Protein AF-A0A196SJZ1-F1 (afdb_monomer)

Mean predicted aligned error: 16.37 Å

Solvent-accessible surface area (backbone atoms only — not comparable to full-atom values): 14037 Å² total; per-residue (Å²): 128,75,70,64,60,56,54,51,55,52,53,53,54,57,52,51,56,54,60,64,58,64,65,70,77,59,80,84,75,86,87,84,80,94,74,60,63,65,28,9,28,27,38,32,71,72,41,63,55,96,68,19,13,35,36,44,34,38,37,22,45,38,38,51,56,44,76,90,47,32,37,35,44,33,44,38,35,19,65,37,51,77,56,46,77,94,36,47,36,40,32,43,34,40,33,33,36,52,77,46,76,42,78,94,71,41,38,31,38,27,28,28,74,43,42,30,39,29,35,24,58,86,52,50,73,62,44,54,50,84,60,90,77,60,57,76,43,78,42,50,50,88,78,58,59,42,23,37,94,85,71,43,54,87,54,53,66,57,58,65,47,43,72,39,77,45,65,38,37,55,49,78,56,101,57,35,36,40,44,34,46,94,92,46,74,45,68,19,41,55,78,48,59,58,47,44,41,80,57,79,77,77,73,80,74,76,70,80,80,73,59,64,68,61,55,54,55,52,52,54,54,52,51,52,52,51,51,52,50,50,56,60,60,64,66,74,75,78,82,83,90,80,84,89,81,134

Sequence (246 aa):
MKAFVTLCFILVLALSRNVYSFNAIADGFSAVEEDMNICGTYKASCTAVHGRSNTHSVEIIGEKKADLAMFILKDSYYQKQDCKEEDFTLAISHSYEAANSNAEGKKYEMIIKDVSVMCSEAFLSRFNCSEPVKPMVEYSVKNLNCTDSKGRNPFEHYIKDIGSATNVTAAFTASNMTLTTMKVSSVLDRISEEGCASAPTPSPTKAPHSMIPLWIVTGLAAAAAIVSFIVCCCRKGKQPETETLV

Structure (mmCIF, N/CA/C/O backbone):
data_AF-A0A196SJZ1-F1
#
_entry.id   AF-A0A196SJZ1-F1
#
loop_
_atom_site.group_PDB
_atom_site.id
_atom_site.type_symbol
_atom_site.label_atom_id
_atom_site.label_alt_id
_atom_site.label_comp_id
_atom_site.label_asym_id
_atom_site.label_entity_id
_atom_site.label_seq_id
_atom_site.pdbx_PDB_ins_code
_atom_site.Cartn_x
_atom_site.Cartn_y
_atom_site.Cartn_z
_atom_site.occupancy
_atom_site.B_iso_or_equiv
_atom_site.auth_seq_id
_atom_site.auth_comp_id
_atom_site.auth_asym_id
_atom_site.auth_atom_id
_atom_site.pdbx_PDB_model_num
ATOM 1 N N . MET A 1 1 ? 38.390 10.504 -69.014 1.00 49.09 1 MET A N 1
ATOM 2 C CA . MET A 1 1 ? 38.301 9.469 -67.954 1.00 49.09 1 MET A CA 1
ATOM 3 C C . MET A 1 1 ? 38.830 9.885 -66.574 1.00 49.09 1 MET A C 1
ATOM 5 O O . MET A 1 1 ? 38.516 9.195 -65.621 1.00 49.09 1 MET A O 1
ATOM 9 N N . LYS A 1 2 ? 39.573 10.997 -66.415 1.00 40.38 2 LYS A N 1
ATOM 10 C CA . LYS A 1 2 ? 40.032 11.478 -65.090 1.00 40.38 2 LYS A CA 1
ATOM 11 C C . LYS A 1 2 ? 39.109 12.506 -64.408 1.00 40.38 2 LYS A C 1
ATOM 13 O O . LYS A 1 2 ? 39.213 12.682 -63.208 1.00 40.38 2 LYS A O 1
ATOM 18 N N . ALA A 1 3 ? 38.181 13.137 -65.135 1.00 41.75 3 ALA A N 1
ATOM 19 C CA . ALA A 1 3 ? 37.269 14.150 -64.578 1.00 41.75 3 ALA A CA 1
ATOM 20 C C . ALA A 1 3 ? 35.987 13.569 -63.937 1.00 41.75 3 ALA A C 1
ATOM 22 O O . ALA A 1 3 ? 35.368 14.213 -63.099 1.00 41.75 3 ALA A O 1
ATOM 23 N N . PHE A 1 4 ? 35.604 12.339 -64.297 1.00 37.97 4 PHE A N 1
ATOM 24 C CA . PHE A 1 4 ? 34.384 11.686 -63.794 1.00 37.97 4 PHE A CA 1
ATOM 25 C C . PHE A 1 4 ? 34.579 11.064 -62.399 1.00 37.97 4 PHE A C 1
ATOM 27 O O . PHE A 1 4 ? 33.657 11.021 -61.593 1.00 37.97 4 PHE A O 1
ATOM 34 N N . VAL A 1 5 ? 35.809 10.638 -62.086 1.00 46.00 5 VAL A N 1
ATOM 35 C CA . VAL A 1 5 ? 36.171 10.033 -60.792 1.00 46.00 5 VAL A CA 1
ATOM 36 C C . VAL A 1 5 ? 36.200 11.087 -59.678 1.00 46.00 5 VAL A C 1
ATOM 38 O O . VAL A 1 5 ? 35.776 10.818 -58.556 1.00 46.00 5 VAL A O 1
ATOM 41 N N . THR A 1 6 ? 36.618 12.314 -59.999 1.00 45.66 6 THR A N 1
ATOM 42 C CA . THR A 1 6 ? 36.675 13.429 -59.043 1.00 45.66 6 THR A CA 1
ATOM 43 C C . THR A 1 6 ? 35.282 13.950 -58.680 1.00 45.66 6 THR A C 1
ATOM 45 O O . THR A 1 6 ? 35.046 14.298 -57.527 1.00 45.66 6 THR A O 1
ATOM 48 N N . LEU A 1 7 ? 34.334 13.944 -59.627 1.00 42.59 7 LEU A N 1
ATOM 49 C CA . LEU A 1 7 ? 32.954 14.373 -59.374 1.00 42.59 7 LEU A CA 1
ATOM 50 C C . LEU A 1 7 ? 32.197 13.376 -58.472 1.00 42.59 7 LEU A C 1
ATOM 52 O O . LEU A 1 7 ? 31.447 13.798 -57.595 1.00 42.59 7 LEU A O 1
ATOM 56 N N . CYS A 1 8 ? 32.456 12.068 -58.613 1.00 41.91 8 CYS A N 1
ATOM 57 C CA . CYS A 1 8 ? 31.899 11.040 -57.724 1.00 41.91 8 CYS A CA 1
ATOM 58 C C . CYS A 1 8 ? 32.445 11.132 -56.290 1.00 41.91 8 CYS A C 1
ATOM 60 O O . CYS A 1 8 ? 31.680 10.972 -55.343 1.00 41.91 8 CYS A O 1
ATOM 62 N N . PHE A 1 9 ? 33.733 11.440 -56.101 1.00 45.38 9 PHE A N 1
ATOM 63 C CA . PHE A 1 9 ? 34.308 11.592 -54.755 1.00 45.38 9 PHE A CA 1
ATOM 64 C C . PHE A 1 9 ? 33.745 12.808 -54.003 1.00 45.38 9 PHE A C 1
ATOM 66 O O . PHE A 1 9 ? 33.524 12.738 -52.795 1.00 45.38 9 PHE A O 1
ATOM 73 N N . ILE A 1 10 ? 33.452 13.902 -54.713 1.00 49.44 10 ILE A N 1
ATOM 74 C CA . ILE A 1 10 ? 32.850 15.106 -54.120 1.00 49.44 10 ILE A CA 1
ATOM 75 C C . ILE A 1 10 ? 31.369 14.867 -53.773 1.00 49.44 10 ILE A C 1
ATOM 77 O O . ILE A 1 10 ? 30.919 15.314 -52.720 1.00 49.44 10 ILE A O 1
ATOM 81 N N . LEU A 1 11 ? 30.629 14.095 -54.584 1.00 41.56 11 LEU A N 1
ATOM 82 C CA . LEU A 1 11 ? 29.238 13.728 -54.279 1.00 41.56 11 LEU A CA 1
ATOM 83 C C . LEU A 1 11 ? 29.132 12.792 -53.058 1.00 41.56 11 LEU A C 1
ATOM 85 O O . LEU A 1 11 ? 28.245 12.964 -52.226 1.00 41.56 11 LEU A O 1
ATOM 89 N N . VAL A 1 12 ? 30.065 11.843 -52.908 1.00 49.88 12 VAL A N 1
ATOM 90 C CA . VAL A 1 12 ? 30.112 10.924 -51.754 1.00 49.88 12 VAL A CA 1
ATOM 91 C C . VAL A 1 12 ? 30.504 11.656 -50.460 1.00 49.88 12 VAL A C 1
ATOM 93 O O . VAL A 1 12 ? 29.948 11.369 -49.402 1.00 49.88 12 VAL A O 1
ATOM 96 N N . LEU A 1 13 ? 31.388 12.659 -50.531 1.00 44.06 13 LEU A N 1
ATOM 97 C CA . LEU A 1 13 ? 31.756 13.494 -49.376 1.00 44.06 13 LEU A CA 1
ATOM 98 C C . LEU A 1 13 ? 30.672 14.521 -48.988 1.00 44.06 13 LEU A C 1
ATOM 100 O O . LEU A 1 13 ? 30.574 14.901 -47.820 1.00 44.06 13 LEU A O 1
ATOM 104 N N . ALA A 1 14 ? 29.836 14.958 -49.935 1.00 43.59 14 ALA A N 1
ATOM 105 C CA . ALA A 1 14 ? 28.689 15.823 -49.651 1.00 43.59 14 ALA A CA 1
ATOM 106 C C . ALA A 1 14 ? 27.512 15.052 -49.021 1.00 43.59 14 ALA A C 1
ATOM 108 O O . ALA A 1 14 ? 26.797 15.600 -48.182 1.00 43.59 14 ALA A O 1
ATOM 109 N N . LEU A 1 15 ? 27.341 13.770 -49.367 1.00 42.75 15 LEU A N 1
ATOM 110 C CA . LEU A 1 15 ? 26.326 12.901 -48.764 1.00 42.75 15 LEU A CA 1
ATOM 111 C C . LEU A 1 15 ? 26.737 12.373 -47.382 1.00 42.75 15 LEU A C 1
ATOM 113 O O . LEU A 1 15 ? 25.871 12.217 -46.527 1.00 42.75 15 LEU A O 1
ATOM 117 N N . SER A 1 16 ? 28.032 12.184 -47.099 1.00 41.78 16 SER A N 1
ATOM 118 C CA . SER A 1 16 ? 28.470 11.806 -45.746 1.00 41.78 16 SER A CA 1
ATOM 119 C C . SER A 1 16 ? 28.286 12.944 -44.737 1.00 41.78 16 SER A C 1
ATOM 121 O O . SER A 1 16 ? 27.820 12.703 -43.628 1.00 41.78 16 SER A O 1
ATOM 123 N N . ARG A 1 17 ? 28.532 14.206 -45.120 1.00 40.31 17 ARG A N 1
ATOM 124 C CA . ARG A 1 17 ? 28.308 15.368 -44.236 1.00 40.31 17 ARG A CA 1
ATOM 125 C C . ARG A 1 17 ? 26.839 15.600 -43.863 1.00 40.31 17 ARG A C 1
ATOM 127 O O . ARG A 1 17 ? 26.580 16.110 -42.778 1.00 40.31 17 ARG A O 1
ATOM 134 N N . ASN A 1 18 ? 25.891 15.196 -44.709 1.00 39.41 18 ASN A N 1
ATOM 135 C CA . ASN A 1 18 ? 24.459 15.314 -44.406 1.00 39.41 18 ASN A CA 1
ATOM 136 C C . ASN A 1 18 ? 23.944 14.193 -43.486 1.00 39.41 18 ASN A C 1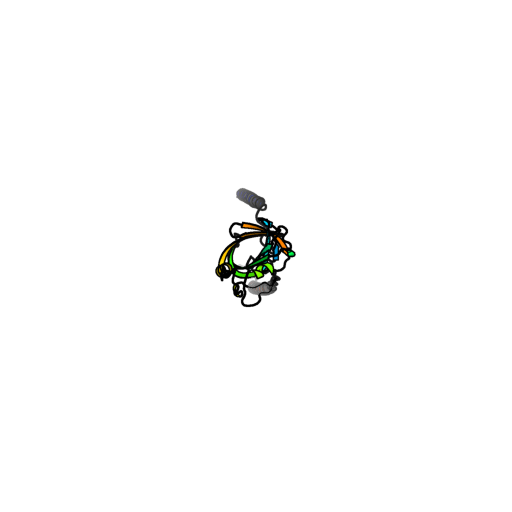
ATOM 138 O O . ASN A 1 18 ? 23.045 14.431 -42.685 1.00 39.41 18 ASN A O 1
ATOM 142 N N . VAL A 1 19 ? 24.557 13.003 -43.520 1.00 40.88 19 VAL A N 1
ATOM 143 C CA . VAL A 1 19 ? 24.241 11.915 -42.573 1.00 40.88 19 VAL A CA 1
ATOM 144 C C . VAL A 1 19 ? 24.781 12.222 -41.167 1.00 40.88 19 VAL A C 1
ATOM 146 O O . VAL A 1 19 ? 24.137 11.885 -40.178 1.00 40.88 19 VAL A O 1
ATOM 149 N N . TYR A 1 20 ? 25.900 12.948 -41.049 1.00 38.19 20 TYR A N 1
ATOM 150 C CA . TYR A 1 20 ? 26.434 13.362 -39.741 1.00 38.19 20 TYR A CA 1
ATOM 151 C C . TYR A 1 20 ? 25.724 14.570 -39.108 1.00 38.19 20 TYR A C 1
ATOM 153 O O . TYR A 1 20 ? 25.880 14.781 -37.909 1.00 38.19 20 TYR A O 1
ATOM 161 N N . SER A 1 21 ? 24.930 15.344 -39.858 1.00 34.44 21 SER A N 1
ATOM 162 C CA . SER A 1 21 ? 24.192 16.490 -39.296 1.00 34.44 21 SER A CA 1
ATOM 163 C C . SER A 1 21 ? 22.732 16.185 -38.943 1.00 34.44 21 SER A C 1
ATOM 165 O O . SER A 1 21 ? 22.140 16.949 -38.184 1.00 34.44 21 SER A O 1
ATOM 167 N N . PHE A 1 22 ? 22.153 15.085 -39.438 1.00 35.88 22 PHE A N 1
ATOM 168 C CA . PHE A 1 22 ? 20.802 14.655 -39.045 1.00 35.88 22 PHE A CA 1
ATOM 169 C C . PHE A 1 22 ? 20.767 13.837 -37.745 1.00 35.88 22 PHE A C 1
ATOM 171 O O . PHE A 1 22 ? 19.728 13.784 -37.097 1.00 35.88 22 PHE A O 1
ATOM 178 N N . ASN A 1 23 ? 21.905 13.290 -37.305 1.00 39.19 23 ASN A N 1
ATOM 179 C CA . ASN A 1 23 ? 22.008 12.585 -36.021 1.00 39.19 23 ASN A CA 1
ATOM 180 C C . ASN A 1 23 ? 22.365 13.498 -34.833 1.00 39.19 23 ASN A C 1
ATOM 182 O O . ASN A 1 23 ? 22.447 13.014 -33.716 1.00 39.19 23 ASN A O 1
ATOM 186 N N . ALA A 1 24 ? 22.549 14.809 -35.036 1.00 40.59 24 ALA A N 1
ATOM 187 C CA . ALA A 1 24 ? 22.916 15.748 -33.965 1.00 40.59 24 ALA A CA 1
ATOM 188 C C . ALA A 1 24 ? 21.749 16.629 -33.464 1.00 40.59 24 ALA A C 1
ATOM 190 O O . ALA A 1 24 ? 21.958 17.503 -32.628 1.00 40.59 24 ALA A O 1
ATOM 191 N N . ILE A 1 25 ? 20.522 16.422 -33.963 1.00 42.41 25 ILE A N 1
ATOM 192 C CA . ILE A 1 25 ? 19.308 17.145 -33.512 1.00 42.41 25 ILE A CA 1
ATOM 193 C C . ILE A 1 25 ? 18.195 16.162 -33.080 1.00 42.41 25 ILE A C 1
ATOM 195 O O . ILE A 1 25 ? 17.073 16.560 -32.790 1.00 42.41 25 ILE A O 1
ATOM 199 N N . ALA A 1 26 ? 18.517 14.869 -32.969 1.00 38.34 26 ALA A N 1
ATOM 200 C CA . ALA A 1 26 ? 17.667 13.858 -32.331 1.00 38.34 26 ALA A CA 1
ATOM 201 C C . ALA A 1 26 ? 18.190 13.411 -30.947 1.00 38.34 26 ALA A C 1
ATOM 203 O O . ALA A 1 26 ? 17.546 12.603 -30.292 1.00 38.34 26 ALA A O 1
ATOM 204 N N . ASP A 1 27 ? 19.291 13.995 -30.459 1.00 39.03 27 ASP A N 1
ATOM 205 C CA . ASP A 1 27 ? 19.869 13.733 -29.125 1.00 39.03 27 ASP A CA 1
ATOM 206 C C . ASP A 1 27 ? 19.373 14.720 -28.044 1.00 39.03 27 ASP A C 1
ATOM 208 O O . ASP A 1 27 ? 20.037 14.979 -27.042 1.00 39.03 27 ASP A O 1
ATOM 212 N N . GLY A 1 28 ? 18.185 15.300 -28.240 1.00 42.00 28 GLY A N 1
ATOM 213 C CA . GLY A 1 28 ? 17.527 16.163 -27.250 1.00 42.00 28 GLY A CA 1
ATOM 214 C C . GLY A 1 28 ? 16.386 15.500 -26.477 1.00 42.00 28 GLY A C 1
ATOM 215 O O . GLY A 1 28 ? 15.906 16.078 -25.505 1.00 42.00 28 GLY A O 1
ATOM 216 N N . PHE A 1 29 ? 15.922 14.319 -26.899 1.00 45.34 29 PHE A N 1
ATOM 217 C CA . PHE A 1 29 ? 14.825 13.608 -26.239 1.00 45.34 29 PHE A CA 1
ATOM 218 C C . PHE A 1 29 ? 14.760 12.150 -26.718 1.00 45.34 29 PHE A C 1
ATOM 220 O O . PHE A 1 29 ? 14.118 11.886 -27.728 1.00 45.34 29 PHE A O 1
ATOM 227 N N . SER A 1 30 ? 15.458 11.237 -26.028 1.00 41.28 30 SER A N 1
ATOM 228 C CA . SER A 1 30 ? 15.243 9.767 -26.005 1.00 41.28 30 SER A CA 1
ATOM 229 C C . SER A 1 30 ? 16.561 9.014 -25.749 1.00 41.28 30 SER A C 1
ATOM 231 O O . SER A 1 30 ? 17.042 8.281 -26.608 1.00 41.28 30 SER A O 1
ATOM 233 N N . ALA A 1 31 ? 17.160 9.181 -24.567 1.00 38.72 31 ALA A N 1
ATOM 234 C CA . ALA A 1 31 ? 18.184 8.254 -24.064 1.00 38.72 31 ALA A CA 1
ATOM 235 C C . ALA A 1 31 ? 18.372 8.378 -22.541 1.00 38.72 31 ALA A C 1
ATOM 237 O O . ALA A 1 31 ? 19.494 8.452 -22.054 1.00 38.72 31 ALA A O 1
ATOM 238 N N . VAL A 1 32 ? 17.287 8.442 -21.766 1.00 43.34 32 VAL A N 1
ATOM 239 C CA . VAL A 1 32 ? 17.356 8.222 -20.312 1.00 43.34 32 VAL A CA 1
ATOM 240 C C . VAL A 1 32 ? 16.078 7.508 -19.889 1.00 43.34 32 VAL A C 1
ATOM 242 O O . VAL A 1 32 ? 15.103 8.189 -19.612 1.00 43.34 32 VAL A O 1
ATOM 245 N N . GLU A 1 33 ? 16.063 6.166 -19.888 1.00 50.69 33 GLU A N 1
ATOM 246 C CA . GLU A 1 33 ? 15.325 5.379 -18.871 1.00 50.69 33 GLU A CA 1
ATOM 247 C C . GLU A 1 33 ? 15.534 3.844 -18.892 1.00 50.69 33 GLU A C 1
ATOM 249 O O . GLU A 1 33 ? 14.709 3.111 -18.359 1.00 50.69 33 GLU A O 1
ATOM 254 N N . GLU A 1 34 ? 16.638 3.303 -19.421 1.00 51.72 34 GLU A N 1
ATOM 255 C CA . GLU A 1 34 ? 16.853 1.835 -19.417 1.00 51.72 34 GLU A CA 1
ATOM 256 C C . GLU A 1 34 ? 17.621 1.266 -18.207 1.00 51.72 34 GLU A C 1
ATOM 258 O O . GLU A 1 34 ? 18.029 0.114 -18.236 1.00 51.72 34 GLU A O 1
ATOM 263 N N . ASP A 1 35 ? 17.806 2.007 -17.107 1.00 56.72 35 ASP A N 1
ATOM 264 C CA . ASP A 1 35 ? 18.700 1.529 -16.031 1.00 56.72 35 ASP A CA 1
ATOM 265 C C . ASP A 1 35 ? 18.333 1.978 -14.602 1.00 56.72 35 ASP A C 1
ATOM 267 O O . ASP A 1 35 ? 19.182 2.030 -13.707 1.00 56.72 35 ASP A O 1
ATOM 271 N N . MET A 1 36 ? 17.068 2.325 -14.354 1.00 72.44 36 MET A N 1
ATOM 272 C CA . MET A 1 36 ? 16.639 2.820 -13.043 1.00 72.44 36 MET A CA 1
ATOM 273 C C . MET A 1 36 ? 16.208 1.683 -12.105 1.00 72.44 36 MET A C 1
ATOM 275 O O . MET A 1 36 ? 15.359 0.864 -12.444 1.00 72.44 36 MET A O 1
ATOM 279 N N . ASN A 1 37 ? 16.763 1.647 -10.889 1.00 83.25 37 ASN A N 1
ATOM 280 C CA . ASN A 1 37 ? 16.325 0.718 -9.843 1.00 83.25 37 ASN A CA 1
ATOM 281 C C . ASN A 1 37 ? 14.960 1.149 -9.293 1.00 83.25 37 ASN A C 1
ATOM 283 O O . ASN A 1 37 ? 14.915 2.059 -8.459 1.00 83.25 37 ASN A O 1
ATOM 287 N N . ILE A 1 38 ? 13.889 0.487 -9.735 1.00 88.06 38 ILE A N 1
ATOM 288 C CA . ILE A 1 38 ? 12.508 0.774 -9.310 1.00 88.06 38 ILE A CA 1
ATOM 289 C C . ILE A 1 38 ? 12.054 -0.022 -8.080 1.00 88.06 38 ILE A C 1
ATOM 291 O O . ILE A 1 38 ? 11.056 0.329 -7.464 1.00 88.06 38 ILE A O 1
ATOM 295 N N . CYS A 1 39 ? 12.761 -1.094 -7.714 1.00 90.25 39 CYS A N 1
ATOM 296 C CA . CYS A 1 39 ? 12.530 -1.768 -6.438 1.00 90.25 39 CYS A CA 1
ATOM 297 C C . CYS A 1 39 ? 12.815 -0.796 -5.281 1.00 90.25 39 CYS A C 1
ATOM 299 O O . CYS A 1 39 ? 13.668 0.094 -5.395 1.00 90.25 39 CYS A O 1
ATOM 301 N N . GLY A 1 40 ? 12.112 -0.947 -4.165 1.00 92.38 40 GLY A N 1
ATOM 302 C CA . GLY A 1 40 ? 12.212 -0.008 -3.052 1.00 92.38 40 GLY A CA 1
ATOM 303 C C . GLY A 1 40 ? 10.862 0.327 -2.438 1.00 92.38 40 GLY A C 1
ATOM 304 O O . GLY A 1 40 ? 9.808 -0.066 -2.946 1.00 92.38 40 GLY A O 1
ATOM 305 N N . THR A 1 41 ? 10.904 1.124 -1.372 1.00 94.50 41 THR A N 1
ATOM 306 C CA . THR A 1 41 ? 9.698 1.656 -0.735 1.00 94.50 41 THR A CA 1
ATOM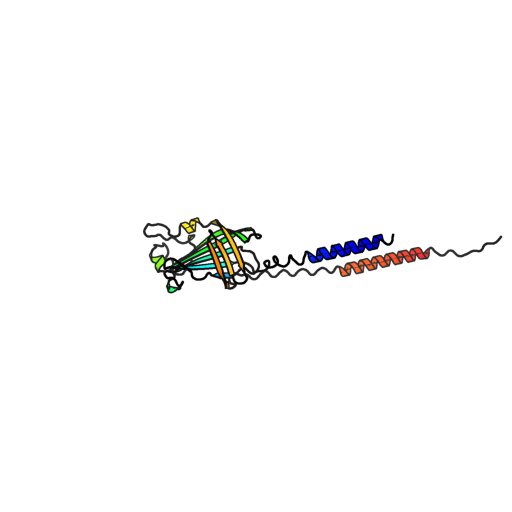 307 C C . THR A 1 41 ? 9.493 3.119 -1.105 1.00 94.50 41 THR A C 1
ATOM 309 O O . THR A 1 41 ? 10.406 3.947 -1.024 1.00 94.50 41 THR A O 1
ATOM 312 N N . TYR A 1 42 ? 8.259 3.437 -1.475 1.00 95.00 42 TYR A N 1
ATOM 313 C CA . TYR A 1 42 ? 7.787 4.760 -1.846 1.00 95.00 42 TYR A CA 1
ATOM 314 C C . TYR A 1 42 ? 6.636 5.164 -0.930 1.00 95.00 42 TYR A C 1
ATOM 316 O O . TYR A 1 42 ? 5.804 4.331 -0.567 1.00 95.00 42 TYR A O 1
ATOM 324 N N . LYS A 1 43 ? 6.551 6.439 -0.556 1.00 95.25 43 LYS A N 1
ATOM 325 C CA . LYS A 1 43 ? 5.517 6.938 0.353 1.00 95.25 43 LYS A CA 1
ATOM 326 C C . LYS A 1 43 ? 4.976 8.288 -0.096 1.00 95.25 43 LYS A C 1
ATOM 328 O O . LYS A 1 43 ? 5.727 9.197 -0.430 1.00 95.25 43 LYS A O 1
ATOM 333 N N . ALA A 1 44 ? 3.657 8.417 -0.086 1.00 93.38 44 ALA A N 1
ATOM 334 C CA . ALA A 1 44 ? 2.971 9.677 -0.306 1.00 93.38 44 ALA A CA 1
ATOM 335 C C . ALA A 1 44 ? 2.971 10.528 0.969 1.00 93.38 44 ALA A C 1
ATOM 337 O O . ALA A 1 44 ? 2.909 10.021 2.095 1.00 93.38 44 ALA A O 1
ATOM 338 N N . SER A 1 45 ? 2.940 11.843 0.781 1.00 92.62 45 SER A N 1
ATOM 339 C CA . SER A 1 45 ? 2.693 12.782 1.873 1.00 92.62 45 SER A CA 1
ATOM 340 C C . SER A 1 45 ? 1.331 12.538 2.538 1.00 92.62 45 SER A C 1
ATOM 342 O O . SER A 1 45 ? 0.399 12.001 1.931 1.00 92.62 45 SER A O 1
ATOM 344 N N . CYS A 1 46 ? 1.212 12.938 3.806 1.00 94.06 46 CYS A N 1
ATOM 345 C CA . CYS A 1 46 ? -0.062 12.882 4.517 1.00 94.06 46 CYS A CA 1
ATOM 346 C C . CYS A 1 46 ? -1.104 13.754 3.810 1.00 94.06 46 CYS A C 1
ATOM 348 O O . CYS A 1 46 ? -0.843 14.921 3.520 1.00 94.06 46 CYS A O 1
ATOM 350 N N . THR A 1 47 ? -2.284 13.195 3.551 1.00 92.69 47 THR A N 1
ATOM 351 C CA . THR A 1 47 ? -3.385 13.909 2.903 1.00 92.69 47 THR A CA 1
ATOM 352 C C . THR A 1 47 ? -4.569 13.990 3.852 1.00 92.69 47 THR A C 1
ATOM 354 O O . THR A 1 47 ? -5.070 12.964 4.307 1.00 92.69 47 THR A O 1
ATOM 357 N N . ALA A 1 48 ? -5.026 15.205 4.154 1.00 93.00 48 ALA A N 1
ATOM 358 C CA . ALA A 1 48 ? -6.201 15.436 4.985 1.00 93.00 48 ALA A CA 1
ATOM 359 C C . ALA A 1 48 ? -7.474 15.494 4.127 1.00 93.00 48 ALA A C 1
ATOM 361 O O . ALA A 1 48 ? -7.561 16.261 3.169 1.00 93.00 48 ALA A O 1
ATOM 362 N N . VAL A 1 49 ? -8.485 14.709 4.497 1.00 88.31 49 VAL A N 1
ATOM 363 C CA . VAL A 1 49 ? -9.775 14.619 3.806 1.00 88.31 49 VAL A CA 1
ATOM 364 C C . VAL A 1 49 ? -10.896 14.573 4.843 1.00 88.31 49 VAL A C 1
ATOM 366 O O . VAL A 1 49 ? -10.953 13.678 5.684 1.00 88.31 49 VAL A O 1
ATOM 369 N N . HIS A 1 50 ? -11.813 15.544 4.789 1.00 89.06 50 HIS A N 1
ATOM 370 C CA . HIS A 1 50 ? -13.019 15.598 5.633 1.00 89.06 50 HIS A CA 1
ATOM 371 C C . HIS 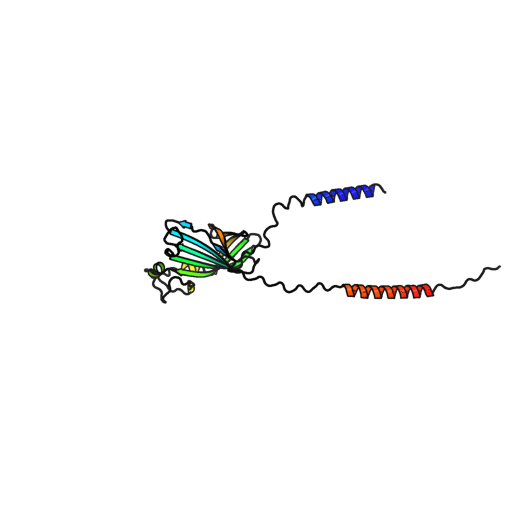A 1 50 ? -12.772 15.382 7.143 1.00 89.06 50 HIS A C 1
ATOM 373 O O . HIS A 1 50 ? -13.504 14.643 7.800 1.00 89.06 50 HIS A O 1
ATOM 379 N N . GLY A 1 51 ? -11.740 16.012 7.714 1.00 89.81 51 GLY A N 1
ATOM 380 C CA . GLY A 1 51 ? -11.438 15.889 9.150 1.00 89.81 51 GLY A CA 1
ATOM 381 C C . GLY A 1 51 ? -10.566 14.691 9.531 1.00 89.81 51 GLY A C 1
ATOM 382 O O . GLY A 1 51 ? -10.068 14.652 10.650 1.00 89.81 51 GLY A O 1
ATOM 383 N N . ARG A 1 52 ? -10.341 13.763 8.602 1.00 93.75 52 ARG A N 1
ATOM 384 C CA . ARG A 1 52 ? -9.451 12.607 8.740 1.00 93.75 52 ARG A CA 1
ATOM 385 C C . ARG A 1 52 ? -8.227 12.786 7.858 1.00 93.75 52 ARG A C 1
ATOM 387 O O . ARG A 1 52 ? -8.154 13.746 7.090 1.00 93.75 52 ARG A O 1
ATOM 394 N N . SER A 1 53 ? -7.296 11.849 7.924 1.00 95.38 53 SER A N 1
ATOM 395 C CA . SER A 1 53 ? -6.211 11.783 6.959 1.00 95.38 53 SER A CA 1
ATOM 396 C C . SER A 1 53 ? -5.875 10.364 6.556 1.00 95.38 53 SER A C 1
ATOM 398 O O . SER A 1 53 ? -6.270 9.385 7.199 1.00 95.38 53 SER A O 1
ATOM 400 N N . ASN A 1 54 ? -5.135 10.269 5.462 1.00 93.88 54 ASN A N 1
ATOM 401 C CA . ASN A 1 54 ? -4.571 9.031 4.983 1.00 93.88 54 ASN A CA 1
ATOM 402 C C . ASN A 1 54 ? -3.177 9.251 4.388 1.00 93.88 54 ASN A C 1
ATOM 404 O O . ASN A 1 54 ? -2.806 10.354 3.983 1.00 93.88 54 ASN A O 1
ATOM 408 N N . THR A 1 55 ? -2.403 8.174 4.339 1.00 93.94 55 THR A N 1
ATOM 409 C CA . THR A 1 55 ? -1.147 8.088 3.587 1.00 93.94 55 THR A CA 1
ATOM 410 C C . THR A 1 55 ? -1.148 6.791 2.791 1.00 93.94 55 THR A C 1
ATOM 412 O O . THR A 1 55 ? -1.821 5.826 3.162 1.00 93.94 55 THR A O 1
ATOM 415 N N . HIS A 1 56 ? -0.395 6.795 1.701 1.00 92.00 56 HIS A N 1
ATOM 416 C CA . HIS A 1 56 ? -0.218 5.657 0.816 1.00 92.00 56 HIS A CA 1
ATOM 417 C C . HIS A 1 56 ? 1.265 5.310 0.785 1.00 92.00 56 HIS A C 1
ATOM 419 O O . HIS A 1 56 ? 2.102 6.211 0.685 1.00 92.00 56 HIS A O 1
ATOM 425 N N . SER A 1 57 ? 1.601 4.031 0.826 1.00 94.31 57 SER A N 1
ATOM 426 C CA . SER A 1 57 ? 2.952 3.565 0.531 1.00 94.31 57 SER A CA 1
ATOM 427 C C . SER A 1 57 ? 2.919 2.413 -0.453 1.00 94.31 57 SER A C 1
ATOM 429 O O . SER A 1 57 ? 1.997 1.602 -0.432 1.00 94.31 57 SER A O 1
ATOM 431 N N . VAL A 1 58 ? 3.936 2.343 -1.298 1.00 94.69 58 VAL A N 1
ATOM 432 C CA . VAL A 1 58 ? 4.135 1.264 -2.258 1.00 94.69 58 VAL A CA 1
ATOM 433 C C . VAL A 1 58 ? 5.485 0.633 -1.972 1.00 94.69 58 VAL A C 1
ATOM 435 O O . VAL A 1 58 ? 6.495 1.329 -1.965 1.00 94.69 58 VAL A O 1
ATOM 438 N N . GLU A 1 59 ? 5.502 -0.672 -1.755 1.00 94.69 59 GLU A N 1
ATOM 439 C CA . GLU A 1 59 ? 6.729 -1.463 -1.702 1.00 94.69 59 GLU A CA 1
ATOM 440 C C . GLU A 1 59 ? 6.836 -2.278 -2.988 1.00 94.69 59 GLU A C 1
ATOM 442 O O . GLU A 1 59 ? 5.966 -3.102 -3.266 1.00 94.69 59 GLU A O 1
ATOM 447 N N . ILE A 1 60 ? 7.875 -2.033 -3.786 1.00 93.06 60 ILE A N 1
ATOM 448 C CA . ILE A 1 60 ? 8.164 -2.793 -5.005 1.00 93.06 60 ILE A CA 1
ATOM 449 C C . ILE A 1 60 ? 9.212 -3.846 -4.672 1.00 93.06 60 ILE A C 1
ATOM 451 O O . ILE A 1 60 ? 10.352 -3.516 -4.328 1.00 93.06 60 ILE A O 1
ATOM 455 N N . ILE A 1 61 ? 8.819 -5.110 -4.821 1.00 90.06 61 ILE A N 1
ATOM 456 C CA . ILE A 1 61 ? 9.645 -6.272 -4.500 1.00 90.06 61 ILE A CA 1
ATOM 457 C C . ILE A 1 61 ? 10.212 -6.830 -5.801 1.00 90.06 61 ILE A C 1
ATOM 459 O O . ILE A 1 61 ? 9.462 -7.217 -6.700 1.00 90.06 61 ILE A O 1
ATOM 463 N N . GLY A 1 62 ? 11.536 -6.891 -5.911 1.00 87.62 62 GLY A N 1
ATOM 464 C CA . GLY A 1 62 ? 12.176 -7.425 -7.108 1.00 87.62 62 GLY A CA 1
ATOM 465 C C . GLY A 1 62 ? 13.672 -7.173 -7.176 1.00 87.62 62 GLY A C 1
ATOM 466 O O . GLY A 1 62 ? 14.275 -6.585 -6.280 1.00 87.62 62 GLY A O 1
ATOM 467 N N . GLU A 1 63 ? 14.284 -7.635 -8.260 1.00 85.94 63 GLU A N 1
ATOM 468 C CA . GLU A 1 63 ? 15.697 -7.390 -8.526 1.00 85.94 63 GLU A CA 1
ATOM 469 C C . GLU A 1 63 ? 15.937 -5.938 -8.951 1.00 85.94 63 GLU A C 1
ATOM 471 O O . GLU A 1 63 ? 15.108 -5.290 -9.597 1.00 85.94 63 GLU A O 1
ATOM 476 N N . LYS A 1 64 ? 17.120 -5.422 -8.616 1.00 83.88 64 LYS A N 1
ATOM 477 C CA . LYS A 1 64 ? 17.593 -4.140 -9.147 1.00 83.88 64 LYS A CA 1
ATOM 478 C C . LYS A 1 64 ? 17.553 -4.159 -10.680 1.00 83.88 64 LYS A C 1
ATOM 480 O O . LYS A 1 64 ? 17.987 -5.129 -11.295 1.00 83.88 64 LYS A O 1
ATOM 485 N N . LYS A 1 65 ? 17.058 -3.068 -11.276 1.00 80.81 65 LYS A N 1
ATOM 486 C CA . LYS A 1 65 ? 16.846 -2.881 -12.725 1.00 80.81 65 LYS A CA 1
ATOM 487 C C . LYS A 1 65 ? 15.806 -3.805 -13.381 1.00 80.81 65 LYS A C 1
ATOM 489 O O . LYS A 1 65 ? 15.657 -3.758 -14.599 1.00 80.81 65 LYS A O 1
ATOM 494 N N . ALA A 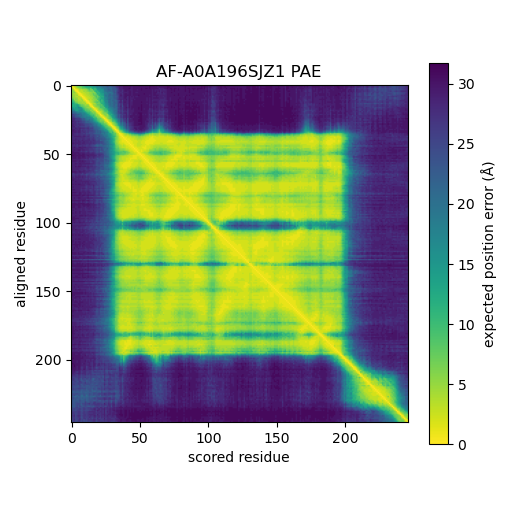1 66 ? 15.084 -4.623 -12.615 1.00 82.38 66 ALA A N 1
ATOM 495 C CA . ALA A 1 66 ? 13.953 -5.374 -13.148 1.00 82.38 66 ALA A CA 1
ATOM 496 C C . ALA A 1 66 ? 12.723 -4.473 -13.329 1.00 82.38 66 ALA A C 1
ATOM 498 O O . ALA A 1 66 ? 12.591 -3.437 -12.675 1.00 82.38 66 ALA A O 1
ATOM 499 N N . ASP A 1 67 ? 11.818 -4.885 -14.216 1.00 82.56 67 ASP A N 1
ATOM 500 C CA . ASP A 1 67 ? 10.518 -4.234 -14.383 1.00 82.56 67 ASP A CA 1
ATOM 501 C C . ASP A 1 67 ? 9.561 -4.586 -13.225 1.00 82.56 67 ASP A C 1
ATOM 503 O O . ASP A 1 67 ? 9.827 -5.485 -12.420 1.00 82.56 67 ASP A O 1
ATOM 507 N N . LEU A 1 68 ? 8.439 -3.869 -13.123 1.00 84.50 68 LEU A N 1
ATOM 508 C CA . LEU A 1 68 ? 7.466 -4.048 -12.045 1.00 84.50 68 LEU A CA 1
ATOM 509 C C . LEU A 1 68 ? 6.792 -5.426 -12.143 1.00 84.50 68 LEU A C 1
ATOM 511 O O . LEU A 1 68 ? 5.923 -5.641 -12.986 1.00 84.50 68 LEU A O 1
ATOM 515 N N . ALA A 1 69 ? 7.176 -6.345 -11.257 1.00 86.62 69 ALA A N 1
ATOM 516 C CA . ALA A 1 69 ? 6.608 -7.693 -11.186 1.00 86.62 69 ALA A CA 1
ATOM 517 C C . ALA A 1 69 ? 5.646 -7.860 -10.004 1.00 86.62 69 ALA A C 1
ATOM 519 O O . ALA A 1 69 ? 4.571 -8.443 -10.144 1.00 86.62 69 ALA A O 1
ATOM 520 N N . MET A 1 70 ? 6.022 -7.329 -8.840 1.00 89.69 70 MET A N 1
ATOM 521 C CA . MET A 1 70 ? 5.245 -7.429 -7.613 1.00 89.69 70 MET A CA 1
ATOM 522 C C . MET A 1 70 ? 5.327 -6.123 -6.836 1.00 89.69 70 MET A C 1
ATOM 524 O O . MET A 1 70 ? 6.402 -5.531 -6.708 1.00 89.69 70 MET A O 1
ATOM 528 N N . PHE A 1 71 ? 4.197 -5.689 -6.287 1.00 91.50 71 PHE A N 1
ATOM 529 C CA . PHE A 1 71 ? 4.200 -4.610 -5.311 1.00 91.50 71 PHE A CA 1
ATOM 530 C C . PHE A 1 71 ? 3.109 -4.775 -4.263 1.00 91.50 71 PHE A C 1
ATOM 532 O O . PHE A 1 71 ? 2.099 -5.447 -4.479 1.00 91.50 71 PHE A O 1
ATOM 539 N N . ILE A 1 72 ? 3.315 -4.118 -3.129 1.00 94.00 72 ILE A N 1
ATOM 540 C CA . ILE A 1 72 ? 2.338 -4.001 -2.055 1.00 94.00 72 ILE A CA 1
ATOM 541 C C . ILE A 1 72 ? 1.936 -2.534 -1.959 1.00 94.00 72 ILE A C 1
ATOM 543 O O . ILE A 1 72 ? 2.773 -1.682 -1.675 1.00 94.00 72 ILE A O 1
ATOM 547 N N . LEU A 1 73 ? 0.661 -2.231 -2.201 1.00 93.94 73 LEU A N 1
ATOM 548 C CA . LEU A 1 73 ? 0.089 -0.910 -1.928 1.00 93.94 73 LEU A CA 1
ATOM 549 C C . LEU A 1 73 ? -0.573 -0.941 -0.560 1.00 93.94 73 LEU A C 1
ATOM 551 O O . LEU A 1 73 ? -1.501 -1.717 -0.346 1.00 93.94 73 LEU A O 1
ATOM 555 N N . LYS A 1 74 ? -0.124 -0.072 0.338 1.00 95.12 74 LYS A N 1
ATOM 556 C CA . LYS A 1 74 ? -0.660 0.067 1.685 1.00 95.12 74 LYS A CA 1
ATOM 557 C C . LYS A 1 74 ? -1.291 1.436 1.877 1.00 95.12 74 LYS A C 1
ATOM 559 O O . LYS A 1 74 ? -0.614 2.459 1.797 1.00 95.12 74 LYS A O 1
ATOM 564 N N . ASP A 1 75 ? -2.571 1.430 2.215 1.00 94.38 75 ASP A N 1
ATOM 565 C CA . ASP A 1 75 ? -3.356 2.609 2.557 1.00 94.38 75 ASP A CA 1
ATOM 566 C C . ASP A 1 75 ? -3.538 2.653 4.070 1.00 94.38 75 ASP A C 1
ATOM 568 O O . ASP A 1 75 ? -4.105 1.730 4.650 1.00 94.38 75 ASP A O 1
ATOM 572 N N . SER A 1 76 ? -3.056 3.707 4.729 1.00 95.81 76 SER A N 1
ATOM 573 C CA . SER A 1 76 ? -3.209 3.889 6.179 1.00 95.81 76 SER A CA 1
ATOM 574 C C . SER A 1 76 ? -4.119 5.071 6.477 1.00 95.81 76 SER A C 1
ATOM 576 O O . SER A 1 76 ? -3.929 6.151 5.922 1.00 95.81 76 SER A O 1
ATOM 578 N N . TYR A 1 77 ? -5.085 4.869 7.372 1.00 96.44 77 TYR A N 1
ATOM 579 C CA . TYR A 1 77 ? -6.138 5.824 7.711 1.00 96.44 77 TYR A CA 1
ATOM 580 C C . TYR A 1 77 ? -6.060 6.248 9.176 1.00 96.44 77 TYR A C 1
ATOM 582 O O . TYR A 1 77 ? -5.893 5.416 10.076 1.00 96.44 77 TYR A O 1
ATOM 590 N N . TYR A 1 78 ? -6.274 7.541 9.409 1.00 96.94 78 TYR A N 1
ATOM 591 C CA . TYR A 1 78 ? -6.143 8.185 10.710 1.00 96.94 78 TYR A CA 1
ATOM 592 C C . TYR A 1 78 ? -7.396 8.997 11.055 1.00 96.94 78 TYR A C 1
ATOM 594 O O . TYR A 1 78 ? -8.077 9.526 10.174 1.00 96.94 78 TYR A O 1
ATOM 602 N N . GLN A 1 79 ? -7.724 9.096 12.346 1.00 95.06 79 GLN A N 1
ATOM 603 C CA . GLN A 1 79 ? -8.905 9.835 12.813 1.00 95.06 79 GLN A CA 1
ATOM 604 C C . GLN A 1 79 ? -8.755 11.354 12.714 1.00 95.06 79 GLN A C 1
ATOM 606 O O . GLN A 1 79 ? -9.766 12.045 12.610 1.00 95.06 79 GLN A O 1
ATOM 611 N N . LYS A 1 80 ? -7.522 11.868 12.761 1.00 95.06 80 LYS A N 1
ATOM 612 C CA . LYS A 1 80 ? -7.207 13.299 12.647 1.00 95.06 80 LYS A CA 1
ATOM 613 C C . LYS A 1 80 ? -6.465 13.598 11.349 1.00 95.06 80 LYS A C 1
ATOM 615 O O . LYS A 1 80 ? -6.202 12.694 10.570 1.00 95.06 80 LYS A O 1
ATOM 620 N N . GLN A 1 81 ? -6.144 14.869 11.120 1.00 94.06 81 GLN A N 1
ATOM 621 C CA . GLN A 1 81 ? -5.623 15.372 9.846 1.00 94.06 81 GLN A CA 1
ATOM 622 C C . GLN A 1 81 ? -4.105 15.186 9.647 1.00 94.06 81 GLN A C 1
ATOM 624 O O . GLN A 1 81 ? -3.629 15.338 8.527 1.00 94.06 81 GLN A O 1
ATOM 629 N N . ASP A 1 82 ? -3.357 14.818 10.693 1.00 93.50 82 ASP A N 1
ATOM 630 C CA . ASP A 1 82 ? -1.884 14.890 10.696 1.00 93.50 82 ASP A CA 1
ATOM 631 C C . ASP A 1 82 ? -1.172 13.539 10.479 1.00 93.50 82 ASP A C 1
ATOM 633 O O . ASP A 1 82 ? 0.046 13.454 10.613 1.00 93.50 82 ASP A O 1
ATOM 637 N N . CYS A 1 83 ? -1.907 12.462 10.182 1.00 94.69 83 CYS A N 1
ATOM 638 C CA . CYS A 1 83 ? -1.356 11.104 10.013 1.00 94.69 83 CYS A CA 1
ATOM 639 C C . CYS A 1 83 ? -0.466 10.625 11.177 1.00 94.69 83 CYS A C 1
ATOM 641 O O . CYS A 1 83 ? 0.521 9.916 10.968 1.00 94.69 83 CYS A O 1
ATOM 643 N N . LYS A 1 84 ? -0.795 11.021 12.410 1.00 95.25 84 LYS A N 1
ATOM 644 C CA . LYS A 1 84 ? -0.055 10.603 13.605 1.00 95.25 84 LYS A CA 1
ATOM 645 C C . LYS A 1 84 ? -0.418 9.180 13.998 1.00 95.25 84 LYS A C 1
ATOM 647 O O . LYS A 1 84 ? -1.586 8.805 13.957 1.00 95.25 84 LYS A O 1
ATOM 652 N N . GLU A 1 85 ? 0.569 8.407 14.440 1.00 92.62 85 GLU A N 1
ATOM 653 C CA . GLU A 1 85 ? 0.371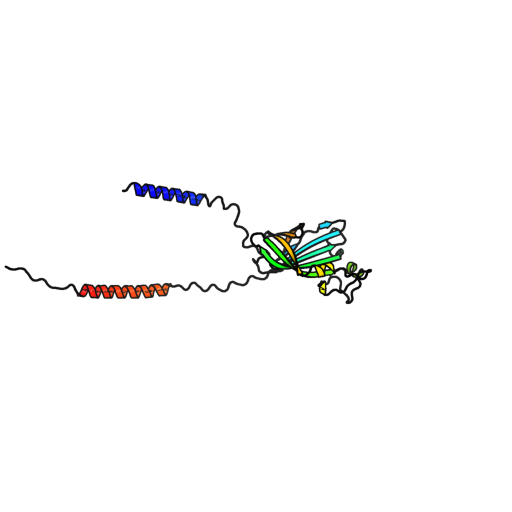 7.008 14.843 1.00 92.62 85 GLU A CA 1
ATOM 654 C C . GLU A 1 85 ? -0.651 6.851 15.976 1.00 92.62 85 GLU A C 1
ATOM 656 O O . GLU A 1 85 ? -1.456 5.927 15.947 1.00 92.62 85 GLU A O 1
ATOM 661 N N . GLU A 1 86 ? -0.700 7.795 16.919 1.00 93.25 86 GLU A N 1
ATOM 662 C CA . GLU A 1 86 ? -1.708 7.840 17.991 1.00 93.25 86 GLU A CA 1
ATOM 663 C C . GLU A 1 86 ? -3.159 7.943 17.483 1.00 93.25 86 GLU A C 1
ATOM 665 O O . GLU A 1 86 ? -4.091 7.543 18.177 1.00 93.25 86 GLU A O 1
ATOM 670 N N . ASP A 1 87 ? -3.352 8.444 16.260 1.00 95.56 87 ASP A N 1
ATOM 671 C CA . ASP A 1 87 ? -4.652 8.587 15.604 1.00 95.56 87 ASP A CA 1
ATOM 672 C C . ASP A 1 87 ? -4.925 7.465 14.585 1.00 95.56 87 ASP A C 1
ATOM 674 O O . ASP A 1 87 ? -5.931 7.502 13.865 1.00 95.56 87 ASP A O 1
ATOM 678 N N . PHE A 1 88 ? -4.044 6.463 14.501 1.00 96.44 88 PHE A N 1
ATOM 679 C CA . PHE A 1 88 ? -4.165 5.345 13.573 1.00 96.44 88 PHE A CA 1
ATOM 680 C C . PHE A 1 88 ? -5.455 4.544 13.794 1.00 96.44 88 PHE A C 1
ATOM 682 O O . PHE A 1 88 ? -5.866 4.234 14.914 1.00 96.44 88 PHE A O 1
ATOM 689 N N . THR A 1 89 ? -6.112 4.179 12.693 1.00 96.06 89 THR A N 1
ATOM 690 C CA . THR A 1 89 ? -7.365 3.411 12.721 1.00 96.06 89 THR A CA 1
ATOM 691 C C . THR A 1 89 ? -7.245 2.072 12.017 1.00 96.06 89 THR A C 1
ATOM 693 O O . THR A 1 89 ? -7.628 1.043 12.570 1.00 96.06 89 THR A O 1
ATOM 696 N N . LEU A 1 90 ? -6.781 2.098 10.774 1.00 96.06 90 LEU A N 1
ATOM 697 C CA . LEU A 1 90 ? -6.790 0.949 9.882 1.00 96.06 90 LEU A CA 1
ATOM 698 C C . LEU A 1 90 ? -5.703 1.147 8.833 1.00 96.06 90 LEU A C 1
ATOM 700 O O . LEU A 1 90 ? -5.579 2.241 8.285 1.00 96.06 90 LEU A O 1
ATOM 704 N N . ALA A 1 91 ? -4.972 0.085 8.523 1.00 96.94 91 ALA A N 1
ATOM 705 C CA . ALA A 1 91 ? -4.224 -0.029 7.287 1.00 96.94 91 ALA A CA 1
ATOM 706 C C . ALA A 1 91 ? -4.760 -1.202 6.475 1.00 96.94 91 ALA A C 1
ATOM 708 O O . ALA A 1 91 ? -5.094 -2.241 7.046 1.00 9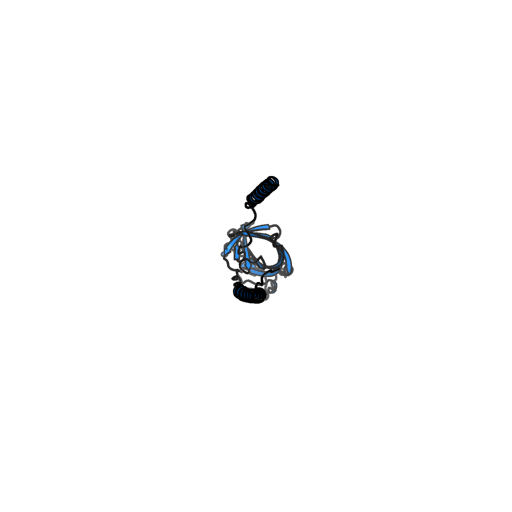6.94 91 ALA A O 1
ATOM 709 N N . ILE A 1 92 ? -4.829 -1.024 5.162 1.00 96.94 92 ILE A N 1
ATOM 710 C CA . ILE A 1 92 ? -5.182 -2.065 4.201 1.00 96.94 92 ILE A CA 1
ATOM 711 C C . ILE A 1 92 ? -4.008 -2.194 3.240 1.00 96.94 92 ILE A C 1
ATOM 713 O O . ILE A 1 92 ? -3.607 -1.200 2.637 1.00 96.94 92 ILE A O 1
ATOM 717 N N . SER A 1 93 ? -3.470 -3.399 3.101 1.00 96.25 93 SER A N 1
ATOM 718 C CA . SER A 1 93 ? -2.379 -3.698 2.181 1.00 96.25 93 SER A CA 1
ATOM 719 C C . SER A 1 93 ? -2.896 -4.622 1.081 1.00 96.25 93 SER A C 1
ATOM 721 O O . SER A 1 93 ? -3.413 -5.701 1.358 1.00 96.25 93 SER A O 1
ATOM 723 N N . HIS A 1 94 ? -2.757 -4.206 -0.171 1.00 95.12 94 HIS A N 1
ATOM 724 C CA . HIS A 1 94 ? -3.074 -5.007 -1.347 1.00 95.12 94 HIS A CA 1
ATOM 725 C C . HIS A 1 94 ? -1.770 -5.507 -1.965 1.00 95.12 94 HIS A C 1
ATOM 727 O O . HIS A 1 94 ? -0.927 -4.701 -2.364 1.00 95.12 94 HIS A O 1
ATOM 733 N N . SER A 1 95 ? -1.614 -6.826 -2.052 1.00 94.88 95 SER A N 1
ATOM 734 C CA . SER A 1 95 ? -0.502 -7.465 -2.753 1.00 94.88 95 SER A CA 1
ATOM 735 C C . SER A 1 95 ? -0.885 -7.706 -4.208 1.00 94.88 95 SER A C 1
ATOM 737 O O . SER A 1 95 ? -1.895 -8.357 -4.490 1.00 94.88 95 SER A O 1
ATOM 739 N N . TYR A 1 96 ? -0.072 -7.190 -5.123 1.00 93.12 96 TYR A N 1
ATOM 740 C CA . TYR A 1 96 ? -0.276 -7.281 -6.561 1.00 93.12 96 TYR A CA 1
ATOM 741 C C . TYR A 1 96 ? 0.854 -8.051 -7.233 1.00 93.12 96 TYR A C 1
ATOM 743 O O . TYR A 1 96 ? 2.024 -7.853 -6.911 1.00 93.12 96 TYR A O 1
ATOM 751 N N . GLU A 1 97 ? 0.501 -8.857 -8.228 1.00 93.00 97 GLU A N 1
ATOM 752 C CA . GLU A 1 97 ? 1.444 -9.562 -9.099 1.00 93.00 97 GLU A CA 1
ATOM 753 C C . GLU A 1 97 ? 1.079 -9.305 -10.562 1.00 93.00 97 GLU A C 1
ATOM 755 O O . GLU A 1 97 ? -0.100 -9.315 -10.920 1.00 93.00 97 GLU A O 1
ATOM 760 N N . ALA A 1 98 ? 2.069 -9.030 -11.405 1.00 88.56 98 ALA A N 1
ATOM 761 C CA . ALA A 1 98 ? 1.840 -8.737 -12.813 1.00 88.56 98 ALA A CA 1
ATOM 762 C C . ALA A 1 98 ? 1.336 -9.989 -13.551 1.00 88.56 98 ALA A C 1
ATOM 764 O O . ALA A 1 98 ? 1.992 -11.028 -13.538 1.00 88.56 98 ALA A O 1
ATOM 765 N N . ALA A 1 99 ? 0.183 -9.887 -14.218 1.00 84.00 99 ALA A N 1
ATOM 766 C CA . ALA A 1 99 ? -0.282 -10.892 -15.176 1.00 84.00 99 ALA A CA 1
ATOM 767 C C . ALA A 1 99 ? 0.367 -10.686 -16.545 1.00 84.00 99 ALA A C 1
ATOM 769 O O . ALA A 1 99 ? 0.811 -11.644 -17.168 1.00 84.00 99 ALA A O 1
ATOM 770 N N . ASN A 1 100 ? 0.425 -9.430 -16.992 1.00 72.19 100 ASN A N 1
ATOM 771 C CA . ASN A 1 100 ? 1.026 -9.016 -18.254 1.00 72.19 100 ASN A CA 1
ATOM 772 C C . ASN A 1 100 ? 1.695 -7.646 -18.069 1.00 72.19 100 ASN A C 1
ATOM 774 O O . ASN A 1 100 ? 1.100 -6.738 -17.478 1.00 72.19 100 ASN A O 1
ATOM 778 N N . SER A 1 101 ? 2.901 -7.465 -18.612 1.00 65.56 101 SER A N 1
ATOM 779 C CA . SER A 1 101 ? 3.559 -6.157 -18.687 1.00 65.56 101 SER A CA 1
ATOM 780 C C . SER A 1 101 ? 3.602 -5.665 -20.134 1.00 65.56 101 SER A C 1
ATOM 782 O O . SER A 1 101 ? 4.075 -6.354 -21.035 1.00 65.56 101 SER A O 1
ATOM 784 N N . ASN A 1 102 ? 3.117 -4.444 -20.368 1.00 62.41 102 ASN A N 1
ATOM 785 C CA . ASN A 1 102 ? 3.419 -3.711 -21.593 1.00 62.41 102 ASN A CA 1
ATOM 786 C C . ASN A 1 102 ? 4.560 -2.737 -21.286 1.00 62.41 102 ASN A C 1
ATOM 788 O O . ASN A 1 102 ? 4.319 -1.582 -20.916 1.00 62.41 102 ASN A O 1
ATOM 792 N N . ALA A 1 103 ? 5.797 -3.223 -21.427 1.00 55.25 103 ALA A N 1
ATOM 793 C CA . ALA A 1 103 ? 7.019 -2.486 -21.096 1.00 55.25 103 ALA A CA 1
ATOM 794 C C . ALA A 1 103 ? 7.126 -1.135 -21.832 1.00 55.25 103 ALA A C 1
ATOM 796 O O . ALA A 1 103 ? 7.559 -0.151 -21.236 1.00 55.25 103 ALA A O 1
ATOM 797 N N . GLU A 1 104 ? 6.644 -1.056 -23.080 1.00 58.19 104 GLU A N 1
ATOM 798 C CA . GLU A 1 104 ? 6.678 0.167 -23.902 1.00 58.19 104 GLU A CA 1
ATOM 799 C C . GLU A 1 104 ? 5.782 1.298 -23.369 1.00 58.19 104 GLU A C 1
ATOM 801 O O . GLU A 1 104 ? 6.025 2.467 -23.654 1.00 58.19 104 GLU A O 1
ATOM 806 N N . GLY A 1 105 ? 4.741 0.976 -22.589 1.00 59.59 105 GLY A N 1
ATOM 807 C CA . GLY A 1 105 ? 3.783 1.961 -22.074 1.00 59.59 105 GLY A CA 1
ATOM 808 C C . GLY A 1 105 ? 3.765 2.114 -20.556 1.00 59.59 105 GLY A C 1
ATOM 809 O O . GLY A 1 105 ? 2.956 2.900 -20.064 1.00 59.59 105 GLY A O 1
ATOM 810 N N . LYS A 1 106 ? 4.573 1.329 -19.823 1.00 73.69 106 LYS A N 1
ATOM 811 C CA . LYS A 1 106 ? 4.536 1.211 -18.350 1.00 73.69 106 LYS A CA 1
ATOM 812 C C . LYS A 1 106 ? 3.112 1.015 -17.805 1.00 73.69 106 LYS A C 1
ATOM 814 O O . LYS A 1 106 ? 2.706 1.577 -16.783 1.00 73.69 106 LYS A O 1
ATOM 819 N N . LYS A 1 107 ? 2.337 0.221 -18.547 1.00 82.44 107 LYS A N 1
ATOM 820 C CA . LYS A 1 107 ? 0.980 -0.206 -18.208 1.00 82.44 107 LYS A CA 1
ATOM 821 C C . LYS A 1 107 ? 1.040 -1.671 -17.823 1.00 82.44 107 LYS A C 1
ATOM 823 O O . LYS A 1 107 ? 1.467 -2.506 -18.622 1.00 82.44 107 LYS A O 1
ATOM 828 N N . TYR A 1 108 ? 0.592 -1.953 -16.615 1.00 86.38 108 TYR A N 1
ATOM 829 C CA . TYR A 1 108 ? 0.667 -3.265 -16.007 1.00 86.38 108 TYR A CA 1
ATOM 830 C C . TYR A 1 108 ? -0.744 -3.745 -15.717 1.00 86.38 108 TYR A C 1
ATOM 832 O O . TYR A 1 108 ? -1.518 -3.058 -15.046 1.00 86.38 108 TYR A O 1
ATOM 840 N N . GLU A 1 109 ? -1.079 -4.919 -16.234 1.00 90.19 109 GLU A N 1
ATOM 841 C CA . GLU A 1 109 ? -2.242 -5.651 -15.761 1.00 90.19 109 GLU A CA 1
ATOM 842 C C . GLU A 1 109 ? -1.801 -6.447 -14.535 1.00 90.19 109 GLU A C 1
ATOM 844 O O . GLU A 1 109 ? -0.962 -7.343 -14.629 1.00 90.19 109 GLU A O 1
ATOM 849 N N . MET A 1 110 ? -2.332 -6.083 -13.375 1.00 90.94 110 MET A N 1
ATOM 850 C CA . MET A 1 110 ? -1.942 -6.627 -12.081 1.00 90.94 110 MET A CA 1
ATOM 851 C C . MET A 1 110 ? -3.089 -7.435 -11.485 1.00 90.94 110 MET A C 1
ATOM 853 O O . MET A 1 110 ? -4.236 -6.997 -11.515 1.00 90.94 110 MET A O 1
ATOM 857 N N . ILE A 1 111 ? -2.784 -8.582 -10.891 1.00 93.62 111 ILE A N 1
ATOM 858 C CA . ILE A 1 111 ? -3.739 -9.426 -10.171 1.00 93.62 111 ILE A CA 1
ATOM 859 C C . ILE A 1 111 ? -3.577 -9.204 -8.673 1.00 93.62 111 ILE A C 1
ATOM 861 O O . ILE A 1 111 ? -2.463 -9.264 -8.154 1.00 93.62 111 ILE A O 1
ATOM 865 N N . ILE A 1 112 ? -4.688 -9.007 -7.965 1.00 95.12 112 ILE A N 1
ATOM 866 C CA . ILE A 1 112 ? -4.693 -8.941 -6.498 1.00 95.12 112 ILE A CA 1
ATOM 867 C C . ILE A 1 112 ? -4.465 -10.355 -5.949 1.00 95.12 112 ILE A C 1
ATOM 869 O O . ILE A 1 112 ? -5.331 -11.220 -6.065 1.00 95.12 112 ILE A O 1
ATOM 873 N N . LYS A 1 113 ? -3.307 -10.619 -5.345 1.00 95.75 113 LYS A N 1
ATOM 874 C CA . LYS A 1 113 ? -2.960 -11.936 -4.779 1.00 95.75 113 LYS A CA 1
ATOM 875 C C . LYS A 1 113 ? -3.483 -12.112 -3.366 1.00 95.75 113 LYS A C 1
ATOM 877 O O . LYS A 1 113 ? -3.983 -13.184 -3.000 1.00 95.75 113 LYS A O 1
ATOM 882 N N . ASP A 1 114 ? -3.378 -11.051 -2.583 1.00 96.75 114 ASP A N 1
ATOM 883 C CA . ASP A 1 114 ? -3.870 -11.023 -1.221 1.00 96.75 114 ASP A CA 1
ATOM 884 C C . ASP A 1 114 ? -4.249 -9.611 -0.798 1.00 96.75 114 ASP A C 1
ATOM 886 O O . ASP A 1 114 ? -3.748 -8.626 -1.346 1.00 96.75 114 ASP A O 1
ATOM 890 N N . VAL A 1 115 ? -5.127 -9.537 0.196 1.00 97.00 115 VAL A N 1
ATOM 891 C CA . VAL A 1 115 ? -5.417 -8.301 0.914 1.00 97.00 115 VAL A CA 1
ATOM 892 C C . VAL A 1 115 ? -5.234 -8.580 2.394 1.00 97.00 115 VAL A C 1
ATOM 894 O O . VAL A 1 115 ? -5.816 -9.525 2.928 1.00 97.00 115 VAL A O 1
ATOM 897 N N . SER A 1 116 ? -4.436 -7.762 3.062 1.00 97.50 116 SER A N 1
ATOM 898 C CA . SER A 1 116 ? -4.239 -7.816 4.504 1.00 97.50 116 SER A CA 1
ATOM 899 C C . SER A 1 116 ? -4.694 -6.527 5.165 1.00 97.50 116 SER A C 1
ATOM 901 O O . SER A 1 116 ? -4.748 -5.461 4.553 1.00 97.50 116 SER A O 1
ATOM 903 N N . VAL A 1 117 ? -5.071 -6.633 6.434 1.00 97.12 117 VAL A N 1
ATOM 904 C CA . VAL A 1 117 ? -5.488 -5.496 7.247 1.00 97.12 117 VAL A CA 1
ATOM 905 C C . VAL A 1 117 ? -4.740 -5.482 8.567 1.00 97.12 117 VAL A C 1
ATOM 907 O O . VAL A 1 117 ? -4.493 -6.523 9.174 1.00 97.12 117 VAL A O 1
ATOM 910 N N . MET A 1 118 ? -4.418 -4.278 9.024 1.00 96.56 118 MET A N 1
ATOM 911 C CA . MET A 1 118 ? -3.900 -4.012 10.359 1.00 96.56 118 MET A CA 1
ATOM 912 C C . MET A 1 118 ? -4.832 -3.012 11.032 1.00 96.56 118 MET A C 1
ATOM 914 O O . MET A 1 118 ? -4.996 -1.886 10.564 1.00 96.56 118 MET A O 1
ATOM 918 N N . CYS A 1 119 ? -5.461 -3.425 12.125 1.00 95.31 119 CYS A N 1
ATOM 919 C CA . CYS A 1 119 ? -6.525 -2.661 12.768 1.00 95.31 119 CYS A CA 1
ATOM 920 C C . CYS A 1 119 ? -6.071 -2.118 14.124 1.00 95.31 119 CYS A C 1
ATOM 922 O O . CYS A 1 119 ? -5.393 -2.819 14.878 1.00 95.31 119 CYS A O 1
ATOM 924 N N . SER A 1 120 ? -6.494 -0.902 14.473 1.00 96.00 120 SER A N 1
ATOM 925 C CA . SER A 1 120 ? -6.360 -0.411 15.845 1.00 96.00 120 SER A CA 1
ATOM 926 C C . SER A 1 120 ? -7.386 -1.068 16.772 1.00 96.00 120 SER A C 1
ATOM 928 O O . SER A 1 120 ? -8.408 -1.604 16.331 1.00 96.00 120 SER A O 1
ATOM 930 N N . GLU A 1 121 ? -7.146 -0.991 18.079 1.00 94.62 121 GLU A N 1
ATOM 931 C CA . GLU A 1 121 ? -8.068 -1.515 19.091 1.00 94.62 121 GLU A CA 1
ATOM 932 C C . GLU A 1 121 ? -9.462 -0.878 18.970 1.00 94.62 121 GLU A C 1
ATOM 934 O O . GLU A 1 121 ? -10.479 -1.571 18.950 1.00 94.62 121 GLU A O 1
ATOM 939 N N . ALA A 1 122 ? -9.511 0.442 18.765 1.00 92.44 122 ALA A N 1
ATOM 940 C CA . ALA A 1 122 ? -10.753 1.189 18.573 1.00 92.44 122 ALA A CA 1
ATOM 941 C C . ALA A 1 122 ? -11.495 0.836 17.270 1.00 92.44 122 ALA A C 1
ATOM 943 O O . ALA A 1 122 ? -12.681 1.146 17.118 1.00 92.44 122 ALA A O 1
ATOM 944 N N . PHE A 1 123 ? -10.811 0.256 16.281 1.00 93.75 123 PHE A N 1
ATOM 945 C CA . PHE A 1 123 ? -11.457 -0.287 15.089 1.00 93.75 123 PHE A CA 1
ATOM 946 C C . PHE A 1 123 ? -12.030 -1.678 15.358 1.00 93.75 123 PHE A C 1
ATOM 948 O O . PHE A 1 123 ? -13.200 -1.913 15.056 1.00 93.75 123 PHE A O 1
ATOM 955 N N . LEU A 1 124 ? -11.241 -2.560 15.978 1.00 93.44 124 LEU A N 1
ATOM 956 C CA . LEU A 1 124 ? -11.642 -3.935 16.284 1.00 93.44 124 LEU A CA 1
ATOM 957 C C . LEU A 1 124 ? -12.802 -4.022 17.281 1.00 93.44 124 LEU A C 1
ATOM 959 O O . LEU A 1 124 ? -13.636 -4.908 17.140 1.00 93.44 124 LEU A O 1
ATOM 963 N N . SER A 1 125 ? -12.926 -3.075 18.216 1.00 93.25 125 SER A N 1
ATOM 964 C CA . SER A 1 125 ? -14.003 -3.053 19.223 1.00 93.25 125 SER A CA 1
ATOM 965 C C . SER A 1 125 ? -15.427 -2.980 18.649 1.00 93.25 125 SER A C 1
ATOM 967 O O . SER A 1 125 ? -16.402 -3.178 19.371 1.00 93.25 125 SER A O 1
ATOM 969 N N . ARG A 1 126 ? -15.564 -2.696 17.349 1.00 92.94 126 ARG A N 1
ATOM 970 C CA . ARG A 1 126 ? -16.845 -2.621 16.628 1.00 92.94 126 ARG A CA 1
ATOM 971 C C . ARG A 1 126 ? -17.280 -3.964 16.041 1.00 92.94 126 ARG A C 1
ATOM 973 O O . ARG A 1 126 ? -18.377 -4.049 15.487 1.00 92.94 126 ARG A O 1
ATOM 980 N N . PHE A 1 127 ? -16.423 -4.977 16.120 1.00 94.25 127 PHE A N 1
ATOM 981 C CA . PHE A 1 127 ? -16.615 -6.275 15.492 1.00 94.25 127 PHE A CA 1
ATOM 982 C C . PHE A 1 127 ? -16.482 -7.395 16.516 1.00 94.25 127 PHE A C 1
ATOM 984 O O . PHE A 1 127 ? -15.782 -7.277 17.518 1.00 94.25 127 PHE A O 1
ATOM 991 N N . ASN A 1 128 ? -17.154 -8.504 16.237 1.00 94.19 128 ASN A N 1
ATOM 992 C CA . ASN A 1 128 ? -16.989 -9.744 16.975 1.00 94.19 128 ASN A CA 1
ATOM 993 C C . ASN A 1 128 ? -16.198 -10.725 16.108 1.00 94.19 128 ASN A C 1
ATOM 995 O O . ASN A 1 128 ? -16.653 -11.041 15.010 1.00 94.19 128 ASN A O 1
ATOM 999 N N . CYS A 1 129 ? -15.032 -11.175 16.570 1.00 93.75 129 CYS A N 1
ATOM 1000 C CA . CYS A 1 129 ? -14.155 -12.079 15.826 1.00 93.75 129 CYS A CA 1
ATOM 1001 C C . CYS A 1 129 ? -13.992 -13.415 16.564 1.00 93.75 129 CYS A C 1
ATOM 1003 O O . CYS A 1 129 ? -13.889 -13.434 17.788 1.00 93.75 129 CYS A O 1
ATOM 1005 N N . SER A 1 130 ? -13.980 -14.533 15.828 1.00 86.94 130 SER A N 1
ATOM 1006 C CA . SER A 1 130 ? -13.994 -15.887 16.418 1.00 86.94 130 SER A CA 1
ATOM 1007 C C . SER A 1 130 ? -12.708 -16.249 17.169 1.00 86.94 130 SER A C 1
ATOM 1009 O O . SER A 1 130 ? -12.770 -16.902 18.206 1.00 86.94 130 SER A O 1
ATOM 1011 N N . GLU A 1 131 ? -11.558 -15.802 16.666 1.00 84.06 131 GLU A N 1
ATOM 1012 C CA . GLU A 1 131 ? -10.289 -15.795 17.398 1.00 84.06 131 GLU A CA 1
ATOM 1013 C C . GLU A 1 131 ? -9.930 -14.346 17.755 1.00 84.06 131 GLU A C 1
ATOM 1015 O O . GLU A 1 131 ? -10.257 -13.434 16.985 1.00 84.06 131 GLU A O 1
ATOM 1020 N N . PRO A 1 132 ? -9.271 -14.094 18.902 1.00 80.06 132 PRO A N 1
ATOM 1021 C CA . PRO A 1 132 ? -8.891 -12.744 19.289 1.00 80.06 132 PRO A CA 1
ATOM 1022 C C . PRO A 1 132 ? -7.838 -12.189 18.322 1.00 80.06 132 PRO A C 1
ATOM 1024 O O . PRO A 1 132 ? -6.640 -12.455 18.439 1.00 80.06 132 PRO A O 1
ATOM 1027 N N . VAL A 1 133 ? -8.308 -11.384 17.370 1.00 91.50 133 VAL A N 1
ATOM 1028 C CA . VAL A 1 133 ? -7.478 -10.572 16.478 1.00 91.50 133 VAL A CA 1
ATOM 1029 C C . VAL A 1 133 ? -6.752 -9.536 17.329 1.00 91.50 133 VAL A C 1
ATOM 1031 O O . VAL A 1 133 ? -7.385 -8.754 18.043 1.00 91.50 133 VAL A O 1
ATOM 1034 N N . LYS A 1 134 ? -5.418 -9.529 17.281 1.00 93.44 134 LYS A N 1
ATOM 1035 C CA . LYS A 1 134 ? -4.624 -8.576 18.060 1.00 93.44 134 LYS A CA 1
ATOM 1036 C C . LYS A 1 134 ? -4.583 -7.219 17.347 1.00 93.44 134 LYS A C 1
ATOM 1038 O O . LYS A 1 134 ? -4.350 -7.188 16.137 1.00 93.44 134 LYS A O 1
ATOM 1043 N N . PRO A 1 135 ? -4.762 -6.099 18.069 1.00 94.25 135 PRO A N 1
ATOM 1044 C CA . PRO A 1 135 ? -4.522 -4.777 17.508 1.00 94.25 135 PRO A CA 1
ATOM 1045 C C . PRO A 1 135 ? -3.096 -4.650 16.970 1.00 94.25 135 PRO A C 1
ATOM 1047 O O . PRO A 1 135 ? -2.169 -5.237 17.527 1.00 94.25 135 PRO A O 1
ATOM 1050 N N . MET A 1 136 ? -2.923 -3.843 15.924 1.00 94.06 136 MET A N 1
ATOM 1051 C CA . MET A 1 136 ? -1.617 -3.523 15.329 1.00 94.06 136 MET A CA 1
ATOM 1052 C C . MET A 1 136 ? -0.839 -4.736 14.789 1.00 94.06 136 MET A C 1
ATOM 1054 O O . MET A 1 136 ? 0.369 -4.657 14.585 1.00 94.06 136 MET A O 1
ATOM 1058 N N . VAL A 1 137 ? -1.527 -5.850 14.531 1.00 94.88 137 VAL A N 1
ATOM 1059 C CA . VAL A 1 137 ? -0.980 -7.014 13.829 1.00 94.88 137 VAL A CA 1
ATOM 1060 C C . VAL A 1 137 ? -1.663 -7.121 12.472 1.00 94.88 137 VAL A C 1
ATOM 1062 O O . VAL A 1 137 ? -2.869 -6.896 12.353 1.00 94.88 137 VAL A O 1
ATOM 1065 N N . GLU A 1 138 ? -0.876 -7.413 11.443 1.00 94.75 138 GLU A N 1
ATOM 1066 C CA . GLU A 1 138 ? -1.368 -7.575 10.082 1.00 94.75 138 GLU A CA 1
ATOM 1067 C C . GLU A 1 138 ? -1.884 -9.000 9.853 1.00 94.75 138 GLU A C 1
ATOM 1069 O O . GLU A 1 138 ? -1.215 -9.981 10.182 1.00 94.75 138 GLU A O 1
ATOM 1074 N N . TYR A 1 139 ? -3.079 -9.107 9.275 1.00 95.12 139 TYR A N 1
ATOM 1075 C CA . TYR A 1 139 ? -3.724 -10.377 8.955 1.00 95.12 139 TYR A CA 1
ATOM 1076 C C . TYR A 1 139 ? -4.284 -10.352 7.538 1.00 95.12 139 TYR A C 1
ATOM 1078 O O . TYR A 1 139 ? -4.928 -9.380 7.148 1.00 95.12 139 TYR A O 1
ATOM 1086 N N . SER A 1 140 ? -4.112 -11.446 6.793 1.00 96.19 140 SER A N 1
ATOM 1087 C CA . SER A 1 140 ? -4.846 -11.657 5.539 1.00 96.19 140 SER A CA 1
ATOM 1088 C C . SER A 1 140 ? -6.349 -11.710 5.813 1.00 96.19 140 SER A C 1
ATOM 1090 O O . SER A 1 140 ? -6.793 -12.427 6.715 1.00 96.19 140 SER A O 1
ATOM 1092 N N . VAL A 1 141 ? -7.151 -11.008 5.007 1.00 95.81 141 VAL A N 1
ATOM 1093 C CA . VAL A 1 141 ? -8.617 -10.974 5.160 1.00 95.81 141 VAL A CA 1
ATOM 1094 C C . VAL A 1 141 ? -9.262 -12.349 4.980 1.00 95.81 141 VAL A C 1
ATOM 1096 O O . VAL A 1 141 ? -10.336 -12.588 5.523 1.00 95.81 141 VAL A O 1
ATOM 1099 N N . LYS A 1 142 ? -8.593 -13.279 4.280 1.00 93.94 142 LYS A N 1
ATOM 1100 C CA . LYS A 1 142 ? -9.042 -14.674 4.121 1.00 93.94 142 LYS A CA 1
ATOM 1101 C C . LYS A 1 142 ? -9.060 -15.445 5.442 1.00 93.94 142 LYS A C 1
ATOM 1103 O O . LYS A 1 142 ? -9.829 -16.389 5.584 1.00 93.94 142 LYS A O 1
ATOM 1108 N N . ASN A 1 143 ? -8.218 -15.039 6.392 1.00 92.44 143 ASN A N 1
ATOM 1109 C CA . ASN A 1 143 ? -8.054 -15.702 7.685 1.00 92.44 143 ASN A CA 1
ATOM 1110 C C . ASN A 1 143 ? -8.855 -15.013 8.799 1.00 92.44 143 ASN A C 1
ATOM 1112 O O . ASN A 1 143 ? -8.828 -15.459 9.944 1.00 92.44 143 ASN A O 1
ATOM 1116 N N . LEU A 1 144 ? -9.554 -13.918 8.488 1.00 92.94 144 LEU A N 1
ATOM 1117 C CA . LEU A 1 144 ? -10.349 -13.177 9.456 1.00 92.94 144 LEU A CA 1
ATOM 1118 C C . LEU A 1 144 ? -11.800 -13.644 9.423 1.00 92.94 144 LEU A C 1
ATOM 1120 O O . LEU A 1 144 ? -12.495 -13.510 8.417 1.00 92.94 144 LEU A O 1
ATOM 1124 N N . ASN A 1 145 ? -12.279 -14.123 10.568 1.00 93.62 145 ASN A N 1
ATOM 1125 C CA . ASN A 1 145 ? -13.693 -14.377 10.794 1.00 93.62 145 ASN A CA 1
ATOM 1126 C C . ASN A 1 145 ? -14.229 -13.358 11.800 1.00 93.62 145 ASN A C 1
ATOM 1128 O O . ASN A 1 145 ? -14.157 -13.577 13.009 1.00 93.62 145 ASN A O 1
ATOM 1132 N N . CYS A 1 146 ? -14.700 -12.225 11.281 1.00 94.50 146 CYS A N 1
ATOM 1133 C CA . CYS A 1 146 ? -15.229 -11.108 12.054 1.00 94.50 146 CYS A CA 1
ATOM 1134 C C . CYS A 1 146 ? -16.609 -10.700 11.535 1.00 94.50 146 CYS A C 1
ATOM 1136 O O . CYS A 1 146 ? -16.850 -10.713 10.328 1.00 94.50 146 CYS A O 1
ATOM 1138 N N . THR A 1 147 ? -17.494 -10.269 12.430 1.00 96.19 147 THR A N 1
ATOM 1139 C CA . THR A 1 147 ? -18.838 -9.788 12.088 1.00 96.19 147 THR A CA 1
ATOM 1140 C C . THR A 1 147 ? -19.142 -8.442 12.734 1.00 96.19 147 THR A C 1
ATOM 1142 O O . THR A 1 147 ? -18.804 -8.222 13.898 1.00 96.19 147 THR A O 1
ATOM 1145 N N . ASP A 1 148 ? -19.819 -7.554 12.003 1.00 94.56 148 ASP A N 1
ATOM 1146 C CA . ASP A 1 148 ? -20.409 -6.327 12.547 1.00 94.56 148 ASP A CA 1
ATOM 1147 C C . ASP A 1 148 ? -21.665 -6.615 13.398 1.00 94.56 148 ASP A C 1
ATOM 1149 O O . ASP A 1 148 ? -22.117 -7.755 13.526 1.00 94.56 148 ASP A O 1
ATOM 1153 N N . SER A 1 149 ? -22.273 -5.568 13.964 1.00 93.25 149 SER A N 1
ATOM 1154 C CA . SER A 1 149 ? -23.504 -5.677 14.767 1.00 93.25 149 SER A CA 1
ATOM 1155 C C . SER A 1 149 ? -24.718 -6.232 14.009 1.00 93.25 149 SER A C 1
ATOM 1157 O O . SER A 1 149 ? -25.727 -6.562 14.627 1.00 93.25 149 SER A O 1
ATOM 1159 N N . LYS A 1 150 ? -24.637 -6.335 12.678 1.00 94.00 150 LYS A N 1
ATOM 1160 C CA . LYS A 1 150 ? -25.664 -6.904 11.799 1.00 94.00 150 LYS A CA 1
ATOM 1161 C C . LYS A 1 150 ? -25.295 -8.311 11.315 1.00 94.00 150 LYS A C 1
ATOM 1163 O O . LYS A 1 150 ? -25.992 -8.844 10.457 1.00 94.00 150 LYS A O 1
ATOM 1168 N N . GLY A 1 151 ? -24.213 -8.901 11.829 1.00 94.12 151 GLY A N 1
ATOM 1169 C CA . GLY A 1 151 ? -23.743 -10.229 11.439 1.00 94.12 151 GLY A CA 1
ATOM 1170 C C . GLY A 1 151 ? -23.024 -10.272 10.087 1.00 94.12 151 GLY A C 1
ATOM 1171 O O . GLY A 1 151 ? -22.889 -11.349 9.516 1.00 94.12 151 GLY A O 1
ATOM 1172 N N . ARG A 1 152 ? -22.586 -9.130 9.540 1.00 95.31 152 ARG A N 1
ATOM 1173 C CA . ARG A 1 152 ? -21.935 -9.058 8.220 1.00 95.31 152 ARG A CA 1
ATOM 1174 C C . ARG A 1 152 ? -20.422 -9.006 8.358 1.00 95.31 152 ARG A C 1
ATOM 1176 O O . ARG A 1 152 ? -19.914 -8.332 9.253 1.00 95.31 152 ARG A O 1
ATOM 1183 N N . ASN A 1 153 ? -19.708 -9.660 7.443 1.00 94.38 153 ASN A N 1
ATOM 1184 C CA . ASN A 1 153 ? -18.250 -9.595 7.400 1.00 94.38 153 ASN A CA 1
ATOM 1185 C C . ASN A 1 153 ? -17.799 -8.224 6.848 1.00 94.38 153 ASN A C 1
ATOM 1187 O O . ASN A 1 153 ? -18.087 -7.916 5.690 1.00 94.38 153 ASN A O 1
ATOM 1191 N N . PRO A 1 154 ? -17.088 -7.392 7.633 1.00 93.56 154 PRO A N 1
ATOM 1192 C CA . PRO A 1 154 ? -16.653 -6.066 7.188 1.00 93.56 154 PRO A CA 1
ATOM 1193 C C . PRO A 1 154 ? -15.560 -6.099 6.107 1.00 93.56 154 PRO A C 1
ATOM 1195 O O . PRO A 1 154 ? -15.271 -5.062 5.515 1.00 93.56 154 PRO A O 1
ATOM 1198 N N . PHE A 1 155 ? -14.952 -7.262 5.855 1.00 95.06 155 PHE A N 1
ATOM 1199 C CA . PHE A 1 155 ? -13.876 -7.463 4.882 1.00 95.06 155 PHE A CA 1
ATOM 1200 C C . PHE A 1 155 ? -14.324 -8.257 3.646 1.00 95.06 155 PHE A C 1
ATOM 1202 O O . PHE A 1 155 ? -13.498 -8.628 2.816 1.00 95.06 155 PHE A O 1
ATOM 1209 N N . GLU A 1 156 ? -15.625 -8.535 3.512 1.00 95.69 156 GLU A N 1
ATOM 1210 C CA . GLU A 1 156 ? -16.162 -9.387 2.444 1.00 95.69 156 GLU A CA 1
ATOM 1211 C C . GLU A 1 156 ? -15.830 -8.867 1.039 1.00 95.69 156 GLU A C 1
ATOM 1213 O O . GLU A 1 156 ? -15.577 -9.659 0.133 1.00 95.69 156 GLU A O 1
ATOM 1218 N N . HIS A 1 157 ? -15.814 -7.546 0.842 1.00 94.12 157 HIS A N 1
ATOM 1219 C CA . HIS A 1 157 ? -15.474 -6.960 -0.454 1.00 94.12 157 HIS A CA 1
ATOM 1220 C C . HIS A 1 157 ? -14.013 -7.221 -0.828 1.00 94.12 157 HIS A C 1
ATOM 1222 O O . HIS A 1 157 ? -13.763 -7.667 -1.939 1.00 94.12 157 HIS A O 1
ATOM 1228 N N . TYR A 1 158 ? -13.074 -7.093 0.115 1.00 94.69 158 TYR A N 1
ATOM 1229 C CA . TYR A 1 158 ? -11.666 -7.412 -0.140 1.00 94.69 158 TYR A CA 1
ATOM 1230 C C . TYR A 1 158 ? -11.463 -8.882 -0.508 1.00 94.69 158 TYR A C 1
ATOM 1232 O O . TYR A 1 158 ? -10.663 -9.191 -1.382 1.00 94.69 158 TYR A O 1
ATOM 1240 N N . ILE A 1 159 ? -12.207 -9.797 0.123 1.00 95.00 159 ILE A N 1
ATOM 1241 C CA . ILE A 1 159 ? -12.147 -11.226 -0.217 1.00 95.00 159 ILE A CA 1
ATOM 1242 C C . ILE A 1 159 ? -12.579 -11.455 -1.674 1.00 95.00 159 ILE A C 1
ATOM 1244 O O . ILE A 1 159 ? -11.974 -12.274 -2.361 1.00 95.00 159 ILE A O 1
ATOM 1248 N N . LYS A 1 160 ? -13.603 -10.732 -2.146 1.00 95.12 160 LYS A N 1
ATOM 1249 C CA . LYS A 1 160 ? -14.105 -10.826 -3.528 1.00 95.12 160 LYS A CA 1
ATOM 1250 C C . LYS A 1 160 ? -13.147 -10.224 -4.553 1.00 95.12 160 LYS A C 1
ATOM 1252 O O . LYS A 1 160 ? -13.099 -10.714 -5.677 1.00 95.12 160 LYS A O 1
ATOM 1257 N N . ASP A 1 161 ? -12.398 -9.195 -4.173 1.00 92.81 161 ASP A N 1
ATOM 1258 C CA . ASP A 1 161 ? -11.453 -8.531 -5.073 1.00 92.81 161 ASP A CA 1
ATOM 1259 C C . ASP A 1 161 ? -10.198 -9.386 -5.328 1.00 92.81 161 ASP A C 1
ATOM 1261 O O . ASP A 1 161 ? -9.565 -9.262 -6.377 1.00 92.81 161 ASP A O 1
ATOM 1265 N N . ILE A 1 162 ? -9.854 -10.308 -4.423 1.00 95.44 162 ILE A N 1
ATOM 1266 C CA . ILE A 1 162 ? -8.709 -11.210 -4.598 1.00 95.44 162 ILE A CA 1
ATOM 1267 C C . ILE A 1 162 ? -8.897 -12.105 -5.830 1.00 95.44 162 ILE A C 1
ATOM 1269 O O . ILE A 1 162 ? -9.907 -12.783 -5.996 1.00 95.44 162 ILE A O 1
ATOM 1273 N N . GLY A 1 163 ? -7.873 -12.138 -6.681 1.00 94.56 163 GLY A N 1
ATOM 1274 C CA . GLY A 1 163 ? -7.869 -12.810 -7.979 1.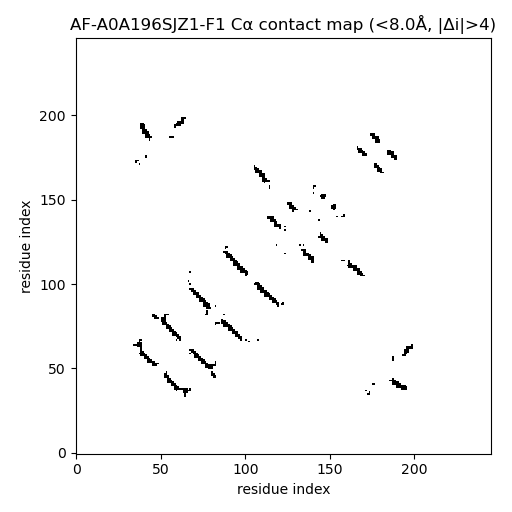00 94.56 163 GLY A CA 1
ATOM 1275 C C . GLY A 1 163 ? -8.349 -11.928 -9.133 1.00 94.56 163 GLY A C 1
ATOM 1276 O O . GLY A 1 163 ? -8.196 -12.323 -10.287 1.00 94.56 163 GLY A O 1
ATOM 1277 N N . SER A 1 164 ? -8.884 -10.736 -8.853 1.00 92.88 164 SER A N 1
ATOM 1278 C CA . SER A 1 164 ? -9.307 -9.791 -9.890 1.00 92.88 164 SER A CA 1
ATOM 1279 C C . SER A 1 164 ? -8.115 -9.066 -10.515 1.00 92.88 164 SER A C 1
ATOM 1281 O O . SER A 1 164 ? -7.118 -8.783 -9.845 1.00 92.88 164 SER A O 1
ATOM 1283 N N . ALA A 1 165 ? -8.249 -8.739 -11.802 1.00 91.69 165 ALA A N 1
ATOM 1284 C CA . ALA A 1 165 ? -7.284 -7.943 -12.549 1.00 91.69 165 ALA A CA 1
ATOM 1285 C C . ALA A 1 165 ? -7.581 -6.441 -12.431 1.00 91.69 165 ALA A C 1
ATOM 1287 O O . ALA A 1 165 ? -8.735 -6.014 -12.492 1.00 91.69 165 ALA A O 1
ATOM 1288 N N . THR A 1 166 ? -6.533 -5.630 -12.315 1.00 89.06 166 THR A N 1
ATOM 1289 C CA . THR A 1 166 ? -6.598 -4.169 -12.351 1.00 89.06 166 THR A CA 1
ATOM 1290 C C . THR A 1 166 ? -5.491 -3.604 -13.231 1.00 89.06 166 THR A C 1
ATOM 1292 O O . THR A 1 166 ? -4.396 -4.155 -13.313 1.00 89.06 166 THR A O 1
ATOM 1295 N N . ASN A 1 167 ? -5.771 -2.483 -13.891 1.00 88.44 167 ASN A N 1
ATOM 1296 C CA . ASN A 1 167 ? -4.784 -1.787 -14.705 1.00 88.44 167 ASN A CA 1
ATOM 1297 C C . ASN A 1 167 ? -4.078 -0.723 -13.871 1.00 88.44 167 ASN A C 1
ATOM 1299 O O . ASN A 1 167 ? -4.708 0.207 -13.362 1.00 88.44 167 ASN A O 1
ATOM 1303 N N . VAL A 1 168 ? -2.759 -0.840 -13.798 1.00 87.75 168 VAL A N 1
ATOM 1304 C CA . VAL A 1 168 ? -1.871 0.090 -13.111 1.00 87.75 168 VAL A CA 1
ATOM 1305 C C . VAL A 1 168 ? -1.001 0.786 -14.143 1.00 87.75 168 VAL A C 1
ATOM 1307 O O . VAL A 1 168 ? -0.439 0.156 -15.034 1.00 87.75 168 VAL A O 1
ATOM 1310 N N . THR A 1 169 ? -0.887 2.106 -14.037 1.00 88.50 169 THR A N 1
ATOM 1311 C CA . THR A 1 169 ? 0.125 2.869 -14.777 1.00 88.50 169 THR A CA 1
ATOM 1312 C C . THR A 1 169 ? 1.110 3.444 -13.777 1.00 88.50 169 THR A C 1
ATOM 1314 O O . THR A 1 169 ? 0.693 4.092 -12.816 1.00 88.50 169 THR A O 1
ATOM 1317 N N . ALA A 1 170 ? 2.399 3.202 -13.995 1.00 88.25 170 ALA A N 1
ATOM 1318 C CA . ALA A 1 170 ? 3.458 3.689 -13.123 1.00 88.25 170 ALA A CA 1
ATOM 1319 C C . ALA A 1 170 ? 4.516 4.439 -13.934 1.00 88.25 170 ALA A C 1
ATOM 1321 O O . ALA A 1 170 ? 4.920 3.984 -14.998 1.00 88.25 170 ALA A O 1
ATOM 1322 N N . ALA A 1 171 ? 4.975 5.577 -13.425 1.00 88.75 171 ALA A N 1
ATOM 1323 C CA . ALA A 1 171 ? 6.131 6.295 -13.953 1.00 88.75 171 ALA A CA 1
ATOM 1324 C C . ALA A 1 171 ? 7.146 6.488 -12.827 1.00 88.75 171 ALA A C 1
ATOM 1326 O O . ALA A 1 171 ? 6.757 6.761 -11.690 1.00 88.75 171 ALA A O 1
ATOM 1327 N N . PHE A 1 172 ? 8.431 6.348 -13.131 1.00 87.38 172 PHE A N 1
ATOM 1328 C CA . PHE A 1 172 ? 9.492 6.330 -12.130 1.00 87.38 172 PHE A CA 1
ATOM 1329 C C . PHE A 1 172 ? 10.494 7.445 -12.391 1.00 87.38 172 PHE A C 1
ATOM 1331 O O . PHE A 1 172 ? 10.809 7.755 -13.528 1.00 87.38 172 PHE A O 1
ATOM 1338 N N . THR A 1 173 ? 11.007 8.041 -11.325 1.00 86.75 173 THR A N 1
ATOM 1339 C CA . THR A 1 173 ? 12.198 8.888 -11.351 1.00 86.75 173 THR A CA 1
ATOM 1340 C C . THR A 1 173 ? 13.173 8.389 -10.288 1.00 86.75 173 THR A C 1
ATOM 1342 O O . THR A 1 173 ? 12.838 7.530 -9.468 1.00 86.75 173 THR A O 1
ATOM 1345 N N . ALA A 1 174 ? 14.397 8.924 -10.268 1.00 81.94 174 ALA A N 1
ATOM 1346 C CA . ALA A 1 174 ? 15.406 8.500 -9.295 1.00 81.94 174 ALA A CA 1
ATOM 1347 C C . ALA A 1 174 ? 14.925 8.633 -7.834 1.00 81.94 174 ALA A C 1
ATOM 1349 O O . ALA A 1 174 ? 15.313 7.834 -6.980 1.00 81.94 174 ALA A O 1
ATOM 1350 N N . SER A 1 175 ? 14.071 9.624 -7.563 1.00 88.31 175 SER A N 1
ATOM 1351 C CA . SER A 1 175 ? 13.604 9.988 -6.226 1.00 88.31 175 SER A CA 1
ATOM 1352 C C . SER A 1 175 ? 12.109 9.766 -5.993 1.00 88.31 175 SER A C 1
ATOM 1354 O O . SER A 1 175 ? 11.678 9.860 -4.848 1.00 88.31 175 SER A O 1
ATOM 1356 N N . ASN A 1 176 ? 11.298 9.492 -7.021 1.00 91.62 176 ASN A N 1
ATOM 1357 C CA . ASN A 1 176 ? 9.841 9.447 -6.883 1.00 91.62 176 ASN A CA 1
ATOM 1358 C C . ASN A 1 176 ? 9.215 8.391 -7.804 1.00 91.62 176 ASN A C 1
ATOM 1360 O O . ASN A 1 176 ? 9.810 7.926 -8.773 1.00 91.62 176 ASN A O 1
ATOM 1364 N N . MET A 1 177 ? 7.961 8.061 -7.525 1.00 91.25 177 MET A N 1
ATOM 1365 C CA . MET A 1 177 ? 7.083 7.274 -8.380 1.00 91.25 177 MET A CA 1
ATOM 1366 C C . MET A 1 177 ? 5.762 8.024 -8.545 1.00 91.25 177 MET A C 1
ATOM 1368 O O . MET A 1 177 ? 5.230 8.571 -7.583 1.00 91.25 177 MET A O 1
ATOM 1372 N N . THR A 1 178 ? 5.205 8.024 -9.751 1.00 91.62 178 THR A N 1
ATOM 1373 C CA . THR A 1 178 ? 3.800 8.372 -9.983 1.00 91.62 178 THR A CA 1
ATOM 1374 C C . THR A 1 178 ? 3.027 7.083 -10.208 1.00 91.62 178 THR A C 1
ATOM 1376 O O . THR A 1 178 ? 3.301 6.363 -11.165 1.00 91.62 178 THR A O 1
ATOM 1379 N N . LEU A 1 179 ? 2.060 6.796 -9.341 1.00 88.50 179 LEU A N 1
ATOM 1380 C CA . LEU A 1 179 ? 1.163 5.653 -9.467 1.00 88.50 179 LEU A CA 1
ATOM 1381 C C . LEU A 1 179 ? -0.226 6.151 -9.858 1.00 88.50 179 LEU A C 1
ATOM 1383 O O . LEU A 1 179 ? -0.819 6.958 -9.147 1.00 88.50 179 LEU A O 1
ATOM 1387 N N . THR A 1 180 ? -0.761 5.649 -10.969 1.00 86.81 180 THR A N 1
ATOM 1388 C CA . THR A 1 180 ? -2.157 5.856 -11.361 1.00 86.81 180 THR A CA 1
ATOM 1389 C C . THR A 1 180 ? -2.915 4.537 -11.305 1.00 86.81 180 THR A C 1
ATOM 1391 O O . THR A 1 180 ? -2.643 3.614 -12.074 1.00 86.81 180 THR A O 1
ATOM 1394 N N . THR A 1 181 ? -3.901 4.475 -10.414 1.00 78.62 181 THR A N 1
ATOM 1395 C CA . THR A 1 181 ? -4.829 3.349 -10.257 1.00 78.62 181 THR A CA 1
ATOM 1396 C C . THR A 1 181 ? -6.250 3.887 -10.125 1.00 78.62 181 THR A C 1
ATOM 1398 O O . THR A 1 181 ? -6.469 4.937 -9.524 1.00 78.62 181 THR A O 1
ATOM 1401 N N . MET A 1 182 ? -7.227 3.227 -10.755 1.00 69.00 182 MET A N 1
ATOM 1402 C CA . MET A 1 182 ? -8.647 3.619 -10.694 1.00 69.00 182 MET A CA 1
ATOM 1403 C C . MET A 1 182 ? -8.914 5.117 -10.986 1.00 69.00 182 MET A C 1
ATOM 1405 O O . MET A 1 182 ? -9.849 5.705 -10.448 1.00 69.00 182 MET A O 1
ATOM 1409 N N . LYS A 1 183 ? -8.113 5.727 -11.877 1.00 64.19 183 LYS A N 1
ATOM 1410 C CA . LYS A 1 183 ? -8.142 7.157 -12.272 1.00 64.19 183 LYS A CA 1
ATOM 1411 C C . LYS A 1 183 ? -7.686 8.165 -11.206 1.00 64.19 183 LYS A C 1
ATOM 1413 O O . LYS A 1 183 ? -7.830 9.365 -11.428 1.00 64.19 183 LYS A O 1
ATOM 1418 N N . VAL A 1 184 ? -7.109 7.714 -10.098 1.00 73.88 184 VAL A N 1
ATOM 1419 C CA . VAL A 1 184 ? -6.431 8.580 -9.127 1.00 73.88 184 VAL A CA 1
ATOM 1420 C C . VAL A 1 184 ? -4.930 8.461 -9.354 1.00 73.88 184 VAL A C 1
ATOM 1422 O O . VAL A 1 184 ? -4.410 7.350 -9.442 1.00 73.88 184 VAL A O 1
ATOM 1425 N N . SER A 1 185 ? -4.257 9.604 -9.491 1.00 84.62 185 SER A N 1
ATOM 1426 C CA . SER A 1 185 ? -2.806 9.684 -9.654 1.00 84.62 185 SER A CA 1
ATOM 1427 C C . SER A 1 185 ? -2.183 10.261 -8.391 1.00 84.62 185 SER A C 1
ATOM 1429 O O . SER A 1 185 ? -2.596 11.328 -7.933 1.00 84.62 185 SER A O 1
ATOM 1431 N N . SER A 1 186 ? -1.197 9.554 -7.850 1.00 86.69 186 SER A N 1
ATOM 1432 C CA . SER A 1 186 ? -0.470 9.934 -6.642 1.00 86.69 186 SER A CA 1
ATOM 1433 C C . SER A 1 186 ? 1.023 9.961 -6.928 1.00 86.69 186 SER A C 1
ATOM 1435 O O . SER A 1 186 ? 1.549 9.057 -7.578 1.00 86.69 186 SER A O 1
ATOM 1437 N N . VAL A 1 187 ? 1.707 10.980 -6.407 1.00 92.19 187 VAL A N 1
ATOM 1438 C CA . VAL A 1 187 ? 3.172 11.048 -6.390 1.00 92.19 187 VAL A CA 1
ATOM 1439 C C . VAL A 1 187 ? 3.658 10.546 -5.034 1.00 92.19 187 VAL A C 1
ATOM 1441 O O . VAL A 1 187 ? 3.162 10.977 -3.992 1.00 92.19 187 VAL A O 1
ATOM 1444 N N . LEU A 1 188 ? 4.606 9.616 -5.058 1.00 94.25 188 LEU A N 1
ATOM 1445 C CA . LEU A 1 188 ? 5.205 9.001 -3.885 1.00 94.25 188 LEU A CA 1
ATOM 1446 C C . LEU A 1 188 ? 6.714 9.223 -3.915 1.00 94.25 188 LEU A C 1
ATOM 1448 O O . LEU A 1 188 ? 7.364 8.944 -4.922 1.00 94.25 188 LEU A O 1
ATOM 1452 N N . ASP A 1 189 ? 7.271 9.690 -2.807 1.00 95.44 189 ASP A N 1
ATOM 1453 C CA . ASP A 1 189 ? 8.709 9.875 -2.656 1.00 95.44 189 ASP A CA 1
ATOM 1454 C C . ASP A 1 189 ? 9.357 8.540 -2.302 1.00 95.44 189 ASP A C 1
ATOM 1456 O O . ASP A 1 189 ? 8.832 7.778 -1.488 1.00 95.44 189 ASP A O 1
ATOM 1460 N N . ARG A 1 190 ? 10.507 8.248 -2.901 1.00 94.38 190 ARG A N 1
ATOM 1461 C CA . ARG A 1 190 ? 11.316 7.090 -2.535 1.00 94.38 190 ARG A CA 1
ATOM 1462 C C . ARG A 1 190 ? 11.902 7.325 -1.150 1.00 94.38 190 ARG A C 1
ATOM 1464 O O . ARG A 1 190 ? 12.630 8.293 -0.943 1.00 94.38 190 ARG A O 1
ATOM 1471 N N . ILE A 1 191 ? 11.614 6.422 -0.221 1.00 94.38 191 ILE A N 1
ATOM 1472 C CA . ILE A 1 191 ? 12.115 6.507 1.155 1.00 94.38 191 ILE A CA 1
ATOM 1473 C C . ILE A 1 191 ? 13.223 5.494 1.433 1.00 94.38 191 ILE A C 1
ATOM 1475 O O . ILE A 1 191 ? 14.025 5.723 2.336 1.00 94.38 191 ILE A O 1
ATOM 1479 N N . SER A 1 192 ? 13.304 4.408 0.655 1.00 91.94 192 SER A N 1
ATOM 1480 C CA . SER A 1 192 ? 14.326 3.382 0.859 1.00 91.94 192 SER A CA 1
ATOM 1481 C C . SER A 1 192 ? 14.532 2.425 -0.323 1.00 91.94 192 SER A C 1
ATOM 1483 O O . SER A 1 192 ? 13.788 2.436 -1.308 1.00 91.94 192 SER A O 1
ATOM 1485 N N . GLU A 1 193 ? 15.565 1.579 -0.212 1.00 89.00 193 GLU A N 1
ATOM 1486 C CA . GLU A 1 193 ? 15.824 0.437 -1.107 1.00 89.00 193 GLU A CA 1
ATOM 1487 C C . GLU A 1 193 ? 15.264 -0.896 -0.564 1.00 89.00 193 GLU A C 1
ATOM 1489 O O . GLU A 1 193 ? 15.525 -1.948 -1.149 1.00 89.00 193 GLU A O 1
ATOM 1494 N N . GLU A 1 194 ? 14.501 -0.890 0.538 1.00 86.88 194 GLU A N 1
ATOM 1495 C CA . GLU A 1 194 ? 13.863 -2.120 1.029 1.00 86.88 194 GLU A CA 1
ATOM 1496 C C . GLU A 1 194 ? 12.905 -2.694 -0.027 1.00 86.88 194 GLU A C 1
ATOM 1498 O O . GLU A 1 194 ? 12.148 -1.954 -0.653 1.00 86.88 194 GLU A O 1
ATOM 1503 N N . GLY A 1 195 ? 12.980 -4.009 -0.248 1.00 80.00 195 GLY A N 1
ATOM 1504 C CA . GLY A 1 195 ? 12.303 -4.704 -1.352 1.00 80.00 195 GLY A CA 1
ATOM 1505 C C . GLY A 1 195 ? 13.209 -4.995 -2.558 1.00 80.00 195 GLY A C 1
ATOM 1506 O O . GLY A 1 195 ? 12.878 -5.849 -3.382 1.00 80.00 195 GLY A O 1
ATOM 1507 N N . CYS A 1 196 ? 14.390 -4.368 -2.646 1.00 88.00 196 CYS A N 1
ATOM 1508 C CA . CYS A 1 196 ? 15.384 -4.681 -3.673 1.00 88.00 196 CYS A CA 1
ATOM 1509 C C . CYS A 1 196 ? 16.217 -5.922 -3.334 1.00 88.00 196 CYS A C 1
ATOM 1511 O O . CYS A 1 196 ? 17.072 -5.887 -2.446 1.00 88.00 196 CYS A O 1
ATOM 1513 N N . ALA A 1 197 ? 16.080 -6.980 -4.128 1.00 80.69 197 ALA A N 1
ATOM 1514 C CA . ALA A 1 197 ? 17.072 -8.044 -4.179 1.00 80.69 197 ALA A CA 1
ATOM 1515 C C . ALA A 1 197 ? 18.319 -7.580 -4.956 1.00 80.69 197 ALA A C 1
ATOM 1517 O O . ALA A 1 197 ? 18.230 -6.855 -5.955 1.00 80.69 197 ALA A O 1
ATOM 1518 N N . SER A 1 198 ? 19.502 -8.008 -4.505 1.00 63.94 198 SER A N 1
ATOM 1519 C CA . SER A 1 198 ? 20.738 -7.849 -5.277 1.00 63.94 198 SER A CA 1
ATOM 1520 C C . SER A 1 198 ? 20.575 -8.522 -6.637 1.00 63.94 198 SER A C 1
ATOM 1522 O O . SER A 1 198 ? 20.160 -9.677 -6.695 1.00 63.94 198 SER A O 1
ATOM 1524 N N . ALA A 1 199 ? 20.920 -7.818 -7.718 1.00 57.97 199 ALA A N 1
ATOM 1525 C CA . ALA A 1 199 ? 20.906 -8.409 -9.051 1.00 57.97 199 ALA A CA 1
ATOM 1526 C C . ALA A 1 199 ? 21.807 -9.662 -9.082 1.00 57.97 199 ALA A C 1
ATOM 1528 O O . ALA A 1 199 ? 22.888 -9.642 -8.472 1.00 57.97 199 ALA A O 1
ATOM 1529 N N . PRO A 1 200 ? 21.414 -10.744 -9.777 1.00 49.75 200 PRO A N 1
ATOM 1530 C CA . PRO A 1 200 ? 22.284 -11.890 -9.971 1.00 49.75 200 PRO A CA 1
ATOM 1531 C C . PRO A 1 200 ? 23.593 -11.419 -10.608 1.00 49.75 200 PRO A C 1
ATOM 1533 O O . PRO A 1 200 ? 23.605 -10.685 -11.596 1.00 49.75 200 PRO A O 1
ATOM 1536 N N . THR A 1 201 ? 24.722 -11.815 -10.013 1.00 40.25 201 THR A N 1
ATOM 1537 C CA . THR A 1 201 ? 26.038 -11.550 -10.604 1.00 40.25 201 THR A CA 1
ATOM 1538 C C . THR A 1 201 ? 26.052 -12.201 -11.988 1.00 40.25 201 THR A C 1
ATOM 1540 O O . THR A 1 201 ? 25.779 -13.405 -12.060 1.00 40.25 201 THR A O 1
ATOM 1543 N N . PRO A 1 202 ? 26.329 -11.468 -13.086 1.00 48.66 202 PRO A N 1
ATOM 1544 C CA . PRO A 1 202 ? 26.417 -12.096 -14.393 1.00 48.66 202 PRO A CA 1
ATOM 1545 C C . PRO A 1 202 ? 27.458 -13.211 -14.304 1.00 48.66 202 PRO A C 1
ATOM 1547 O O . PRO A 1 202 ? 28.580 -12.986 -13.842 1.00 48.66 202 PRO A O 1
ATOM 1550 N N . SER A 1 203 ? 27.068 -14.427 -14.697 1.00 40.38 203 SER A N 1
ATOM 1551 C CA . SER A 1 203 ? 28.005 -15.544 -14.838 1.00 40.38 203 SER A CA 1
ATOM 1552 C C . SER A 1 203 ? 29.217 -15.051 -15.634 1.00 40.38 203 SER A C 1
ATOM 1554 O O . SER A 1 203 ? 29.007 -14.364 -16.639 1.00 40.38 203 SER A O 1
ATOM 1556 N N . PRO A 1 204 ? 30.463 -15.329 -15.202 1.00 40.25 204 PRO A N 1
ATOM 1557 C CA . PRO A 1 204 ? 31.644 -14.827 -15.884 1.00 40.25 204 PRO A CA 1
ATOM 1558 C C . PRO A 1 204 ? 31.554 -15.175 -17.369 1.00 40.25 204 PRO A C 1
ATOM 1560 O O . PRO A 1 204 ? 31.561 -16.348 -17.748 1.00 40.25 204 PRO A O 1
ATOM 1563 N N . THR A 1 205 ? 31.443 -14.140 -18.207 1.00 49.91 205 THR A N 1
ATOM 1564 C CA . THR A 1 205 ? 31.477 -14.264 -19.661 1.00 49.91 205 THR A CA 1
ATOM 1565 C C . THR A 1 205 ? 32.725 -15.054 -20.011 1.00 49.91 205 THR A C 1
ATOM 1567 O O . THR A 1 205 ? 33.844 -14.591 -19.778 1.00 49.91 205 THR A O 1
ATOM 1570 N N . LYS A 1 206 ? 32.533 -16.276 -20.522 1.00 51.53 206 LYS A N 1
ATOM 1571 C CA . LYS A 1 206 ? 33.615 -17.140 -20.993 1.00 51.53 206 LYS A CA 1
ATOM 1572 C C . LYS A 1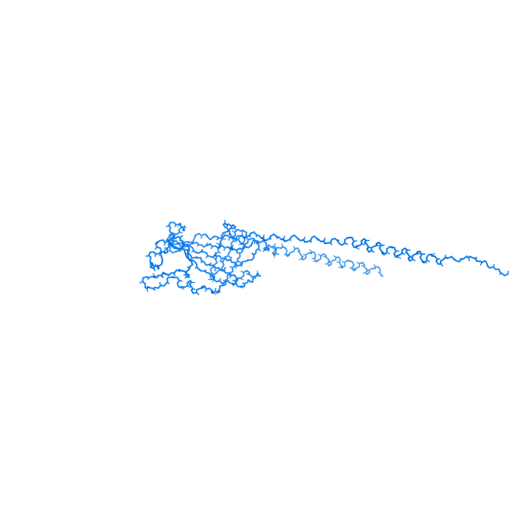 206 ? 34.494 -16.288 -21.908 1.00 51.53 206 LYS A C 1
ATOM 1574 O O . LYS A 1 206 ? 33.999 -15.778 -22.913 1.00 51.53 206 LYS A O 1
ATOM 1579 N N . ALA A 1 207 ? 35.751 -16.074 -21.507 1.00 47.72 207 ALA A N 1
ATOM 1580 C CA . ALA A 1 207 ? 36.685 -15.227 -22.239 1.00 47.72 207 ALA A CA 1
ATOM 1581 C C . ALA A 1 207 ? 36.643 -15.598 -23.731 1.00 47.72 207 ALA A C 1
ATOM 1583 O O . ALA A 1 207 ? 36.568 -16.796 -24.036 1.00 47.72 207 ALA A O 1
ATOM 1584 N N . PRO A 1 208 ? 36.659 -14.618 -24.657 1.00 45.53 208 PRO A N 1
ATOM 1585 C CA . PRO A 1 208 ? 36.660 -14.921 -26.078 1.00 45.53 208 PRO A CA 1
ATOM 1586 C 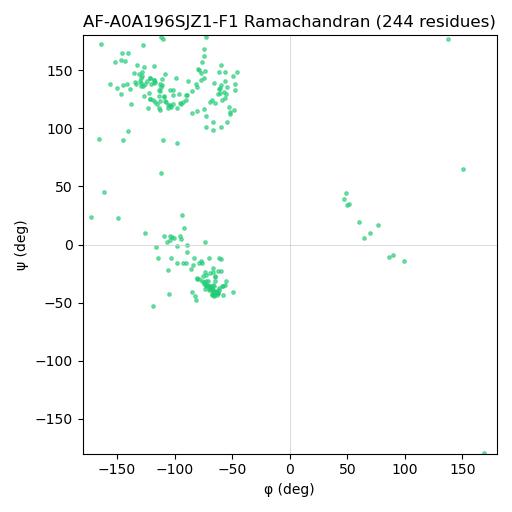C . PRO A 1 208 ? 37.810 -15.891 -26.332 1.00 45.53 208 PRO A C 1
ATOM 1588 O O . PRO A 1 208 ? 38.963 -15.585 -26.023 1.00 45.53 208 PRO A O 1
ATOM 1591 N N . HIS A 1 209 ? 37.488 -17.095 -26.815 1.00 54.22 209 HIS A N 1
ATOM 1592 C CA . HIS A 1 209 ? 38.503 -18.057 -27.212 1.00 54.22 209 HIS A CA 1
ATOM 1593 C C . HIS A 1 209 ? 39.322 -17.383 -28.307 1.00 54.22 209 HIS A C 1
ATOM 1595 O O . HIS A 1 209 ? 38.884 -17.254 -29.449 1.00 54.22 209 HIS A O 1
ATOM 1601 N N . SER A 1 210 ? 40.491 -16.889 -27.912 1.00 54.66 210 SER A N 1
ATOM 1602 C CA . SER A 1 210 ? 41.485 -16.319 -28.796 1.00 54.66 210 SER A CA 1
ATOM 1603 C C . SER A 1 210 ? 41.786 -17.371 -29.855 1.00 54.66 210 SER A C 1
ATOM 1605 O O . SER A 1 210 ? 42.415 -18.385 -29.565 1.00 54.66 210 SER A O 1
ATOM 1607 N N . MET A 1 211 ? 41.287 -17.162 -31.077 1.00 57.94 211 MET A N 1
ATOM 1608 C CA . MET A 1 211 ? 41.583 -18.026 -32.222 1.00 57.94 211 MET A CA 1
ATOM 1609 C C . MET A 1 211 ? 43.015 -17.818 -32.736 1.00 57.94 211 MET A C 1
ATOM 1611 O O . MET A 1 211 ? 43.422 -18.478 -33.685 1.00 57.94 211 MET A O 1
ATOM 1615 N N . ILE A 1 212 ? 43.810 -16.956 -32.091 1.00 60.09 212 ILE A N 1
ATOM 1616 C CA . ILE A 1 212 ? 45.195 -16.635 -32.453 1.00 60.09 212 ILE A CA 1
ATOM 1617 C C . ILE A 1 212 ? 46.084 -17.882 -32.680 1.00 60.09 212 ILE A C 1
ATOM 1619 O O . ILE A 1 212 ? 46.807 -17.879 -33.678 1.00 60.09 212 ILE A O 1
ATOM 1623 N N . PRO A 1 213 ? 46.033 -18.985 -31.894 1.00 57.16 213 PRO A N 1
ATOM 1624 C CA . PRO A 1 213 ? 46.870 -20.149 -32.188 1.00 57.16 213 PRO A CA 1
ATOM 1625 C C . PRO A 1 213 ? 46.450 -20.887 -33.473 1.00 57.16 213 PRO A C 1
ATOM 1627 O O . PRO A 1 213 ? 47.294 -21.508 -34.114 1.00 57.16 213 PRO A O 1
ATOM 1630 N N . LEU A 1 214 ? 45.187 -20.785 -33.911 1.00 56.31 214 LEU A N 1
ATOM 1631 C CA . LEU A 1 214 ? 44.690 -21.466 -35.116 1.00 56.31 214 LEU A CA 1
ATOM 1632 C C . LEU A 1 214 ? 45.194 -20.804 -36.415 1.00 56.31 214 LEU A C 1
ATOM 1634 O O . LEU A 1 214 ? 45.459 -21.493 -37.403 1.00 56.31 214 LEU A O 1
ATOM 1638 N N . TRP A 1 215 ? 45.389 -19.480 -36.406 1.00 51.31 215 TRP A N 1
ATOM 1639 C CA . TRP A 1 215 ? 45.918 -18.716 -37.548 1.00 51.31 215 TRP A CA 1
ATOM 1640 C C . TRP A 1 215 ? 47.426 -18.921 -37.733 1.00 51.31 215 TRP A C 1
ATOM 1642 O O . TRP A 1 215 ? 47.916 -18.985 -38.859 1.00 51.31 215 TRP A O 1
ATOM 1652 N N . ILE A 1 216 ? 48.163 -19.092 -36.631 1.00 62.31 216 ILE A N 1
ATOM 1653 C CA . ILE A 1 216 ? 49.606 -19.368 -36.673 1.00 62.31 216 ILE A CA 1
ATOM 1654 C C . ILE A 1 216 ? 49.863 -20.759 -37.271 1.00 62.31 216 ILE A C 1
ATOM 1656 O O . ILE A 1 216 ? 50.724 -20.904 -38.137 1.00 62.31 216 ILE A O 1
ATOM 1660 N N . VAL A 1 217 ? 49.081 -21.770 -36.871 1.00 63.97 217 VAL A N 1
ATOM 1661 C CA . VAL A 1 217 ? 49.221 -23.146 -37.385 1.00 63.97 217 VAL A CA 1
ATOM 1662 C C . VAL A 1 217 ? 48.844 -23.240 -38.867 1.00 63.97 217 VAL A C 1
ATOM 1664 O O . VAL A 1 217 ? 49.560 -23.873 -39.644 1.00 63.97 217 VAL A O 1
ATOM 1667 N N . THR A 1 218 ? 47.763 -22.578 -39.292 1.00 59.50 218 THR A N 1
ATOM 1668 C CA . THR A 1 218 ? 47.348 -22.579 -40.707 1.00 59.50 218 THR A CA 1
ATOM 1669 C C . THR A 1 218 ? 48.308 -21.788 -41.603 1.00 59.50 218 THR A C 1
ATOM 1671 O O . THR A 1 218 ? 48.621 -22.246 -42.703 1.00 59.50 218 THR A O 1
ATOM 1674 N N . GLY A 1 219 ? 48.862 -20.667 -41.126 1.00 65.56 219 GLY A N 1
ATOM 1675 C CA . GLY A 1 219 ? 49.879 -19.898 -41.854 1.00 65.56 219 GLY A CA 1
ATOM 1676 C C . GLY A 1 219 ? 51.187 -20.669 -42.081 1.00 65.56 219 GLY A C 1
ATOM 1677 O O . GLY A 1 219 ? 51.736 -20.645 -43.184 1.00 65.56 219 GLY A O 1
ATOM 1678 N N . LEU A 1 220 ? 51.657 -21.414 -41.073 1.00 63.72 220 LEU A N 1
ATOM 1679 C CA . LEU A 1 220 ? 52.874 -22.232 -41.169 1.00 63.72 220 LEU A CA 1
ATOM 1680 C C . LEU A 1 220 ? 52.727 -23.390 -42.169 1.00 63.72 220 LEU A C 1
ATOM 1682 O O . LEU A 1 220 ? 53.647 -23.651 -42.948 1.00 63.72 220 LEU A O 1
ATOM 1686 N N . ALA A 1 221 ? 51.562 -24.043 -42.201 1.00 66.56 221 ALA A N 1
ATOM 1687 C CA . ALA A 1 221 ? 51.284 -25.117 -43.155 1.00 66.56 221 ALA A CA 1
ATOM 1688 C C . ALA A 1 221 ? 51.230 -24.608 -44.609 1.00 66.56 221 ALA A C 1
ATOM 1690 O O . ALA A 1 221 ? 51.788 -25.241 -45.509 1.00 66.56 221 ALA A O 1
ATOM 1691 N N . ALA A 1 222 ? 50.621 -23.439 -44.843 1.00 69.31 222 ALA A N 1
ATOM 1692 C CA . ALA A 1 222 ? 50.559 -22.828 -46.170 1.00 69.31 222 ALA A CA 1
ATOM 1693 C C . ALA A 1 222 ? 51.951 -22.414 -46.681 1.00 69.31 222 ALA A C 1
ATOM 1695 O O . ALA A 1 222 ? 52.290 -22.682 -47.834 1.00 69.31 222 ALA A O 1
ATOM 1696 N N . ALA A 1 223 ? 52.792 -21.831 -45.820 1.00 68.75 223 ALA A N 1
ATOM 1697 C CA . ALA A 1 223 ? 54.159 -21.461 -46.183 1.00 68.75 223 ALA A CA 1
ATOM 1698 C C . ALA A 1 223 ? 55.012 -22.687 -46.557 1.00 68.75 223 ALA A C 1
ATOM 1700 O O . ALA A 1 223 ? 55.724 -22.656 -47.561 1.00 68.75 223 ALA A O 1
ATOM 1701 N N . ALA A 1 224 ? 54.897 -23.793 -45.813 1.00 68.88 224 ALA A N 1
ATOM 1702 C CA . ALA A 1 224 ? 55.610 -25.033 -46.124 1.00 68.88 224 ALA A CA 1
ATOM 1703 C C . ALA A 1 224 ? 55.169 -25.643 -47.469 1.00 68.88 224 ALA A C 1
ATOM 1705 O O . ALA A 1 224 ? 56.013 -26.083 -48.253 1.00 68.88 224 ALA A O 1
ATOM 1706 N N . ALA A 1 225 ? 53.867 -25.615 -47.775 1.00 67.19 225 ALA A N 1
ATOM 1707 C CA . ALA A 1 225 ? 53.345 -26.079 -49.060 1.00 67.19 225 ALA A CA 1
ATOM 1708 C C . ALA A 1 225 ? 53.840 -25.214 -50.232 1.00 67.19 225 ALA A C 1
ATOM 1710 O O . ALA A 1 225 ? 54.246 -25.753 -51.262 1.00 67.19 225 ALA A O 1
ATOM 1711 N N . ILE A 1 226 ? 53.883 -23.888 -50.061 1.00 68.06 226 ILE A N 1
ATOM 1712 C CA . ILE A 1 226 ? 54.388 -22.950 -51.075 1.00 68.06 226 ILE A CA 1
ATOM 1713 C C . ILE A 1 226 ? 55.891 -23.155 -51.312 1.00 68.06 226 ILE A C 1
ATOM 1715 O O . ILE A 1 226 ? 56.320 -23.230 -52.461 1.00 68.06 226 ILE A O 1
ATOM 1719 N N . VAL A 1 227 ? 56.694 -23.316 -50.254 1.00 69.69 227 VAL A N 1
ATOM 1720 C CA . VAL A 1 227 ? 58.135 -23.599 -50.384 1.00 69.69 227 VAL A CA 1
ATOM 1721 C C . VAL A 1 227 ? 58.369 -24.940 -51.081 1.00 69.69 227 VAL A C 1
ATOM 1723 O O . VAL A 1 227 ? 59.221 -25.026 -51.963 1.00 69.69 227 VAL A O 1
ATOM 1726 N N . SER A 1 228 ? 57.583 -25.971 -50.758 1.00 65.25 228 SER A N 1
ATOM 1727 C CA . SER A 1 228 ? 57.661 -27.269 -51.439 1.00 65.25 228 SER A CA 1
ATOM 1728 C C . SER A 1 228 ? 57.320 -27.149 -52.931 1.00 65.25 228 SER A C 1
ATOM 1730 O O . SER A 1 228 ? 58.050 -27.671 -53.774 1.00 65.25 228 SER A O 1
ATOM 1732 N N . PHE A 1 229 ? 56.292 -26.367 -53.280 1.00 63.66 229 PHE A N 1
ATOM 1733 C CA . PHE A 1 229 ? 55.933 -26.081 -54.671 1.00 63.66 229 PHE A CA 1
ATOM 1734 C C . PHE A 1 229 ? 57.037 -25.325 -55.421 1.00 63.66 229 PHE A C 1
ATOM 1736 O O . PHE A 1 229 ? 57.375 -25.691 -56.544 1.00 63.66 229 PHE A O 1
ATOM 1743 N N . ILE A 1 230 ? 57.650 -24.310 -54.803 1.00 65.94 230 ILE A N 1
ATOM 1744 C CA . ILE A 1 230 ? 58.744 -23.539 -55.412 1.00 65.94 230 ILE A CA 1
ATOM 1745 C C . ILE A 1 230 ? 59.984 -24.420 -55.604 1.00 65.94 230 ILE A C 1
ATOM 1747 O O . ILE A 1 230 ? 60.575 -24.407 -56.679 1.00 65.94 230 ILE A O 1
ATOM 1751 N N . VAL A 1 231 ? 60.353 -25.252 -54.626 1.00 65.50 231 VAL A N 1
ATOM 1752 C CA . VAL A 1 231 ? 61.494 -26.179 -54.751 1.00 65.50 231 VAL A CA 1
ATOM 1753 C C . VAL A 1 231 ? 61.238 -27.245 -55.826 1.00 65.50 231 VAL A C 1
ATOM 1755 O O . VAL A 1 231 ? 62.158 -27.595 -56.570 1.00 65.50 231 VAL A O 1
ATOM 1758 N N . CYS A 1 232 ? 59.998 -27.721 -55.977 1.00 55.44 232 CYS A N 1
ATOM 1759 C CA . CYS A 1 232 ? 59.610 -28.634 -57.055 1.00 55.44 232 CYS A CA 1
ATOM 1760 C C . CYS A 1 232 ? 59.602 -27.961 -58.438 1.00 55.44 232 CYS A C 1
ATOM 1762 O O . CYS A 1 232 ? 60.060 -28.570 -59.408 1.00 55.44 232 CYS A O 1
ATOM 1764 N N . CYS A 1 233 ? 59.148 -26.711 -58.542 1.00 51.91 233 CYS A N 1
ATOM 1765 C CA . CYS A 1 233 ? 59.134 -25.958 -59.799 1.00 51.91 233 CYS A CA 1
ATOM 1766 C C . CYS A 1 233 ? 60.539 -25.492 -60.220 1.00 51.91 233 CYS A C 1
ATOM 1768 O O . CYS A 1 233 ? 60.889 -25.579 -61.396 1.00 51.91 233 CYS A O 1
ATOM 1770 N N . CYS A 1 234 ? 61.391 -25.084 -59.278 1.00 51.50 234 CYS A N 1
ATOM 1771 C CA . CYS A 1 234 ? 62.759 -24.643 -59.563 1.00 51.50 234 CYS A CA 1
ATOM 1772 C C . CYS A 1 234 ? 63.728 -25.799 -59.866 1.00 51.50 234 CYS A C 1
ATOM 1774 O O . CYS A 1 234 ? 64.784 -25.565 -60.450 1.00 51.50 234 CYS A O 1
ATOM 1776 N N . ARG A 1 235 ? 63.386 -27.055 -59.539 1.00 49.69 235 ARG A N 1
ATOM 1777 C CA . ARG A 1 235 ? 64.213 -28.223 -59.902 1.00 49.69 235 ARG A CA 1
ATOM 1778 C C . ARG A 1 235 ? 64.093 -28.654 -61.368 1.00 49.69 235 ARG A C 1
ATOM 1780 O O . ARG A 1 235 ? 64.944 -29.412 -61.821 1.00 49.69 235 ARG A O 1
ATOM 1787 N N . LYS A 1 236 ? 63.090 -28.180 -62.118 1.00 44.56 236 LYS A N 1
ATOM 1788 C CA . LYS A 1 236 ? 62.875 -28.564 -63.530 1.00 44.56 236 LYS A CA 1
ATOM 1789 C C . LYS A 1 236 ? 63.489 -27.616 -64.570 1.00 44.56 236 LYS A C 1
ATOM 1791 O O . LYS A 1 236 ? 63.327 -27.855 -65.760 1.00 44.56 236 LYS A O 1
ATOM 1796 N N . GLY A 1 237 ? 64.230 -26.589 -64.155 1.00 47.84 237 GLY A N 1
ATOM 1797 C CA . GLY A 1 237 ? 64.864 -25.621 -65.056 1.00 47.84 237 GLY A CA 1
ATOM 1798 C C . GLY A 1 237 ? 66.389 -25.707 -65.089 1.00 47.84 237 GLY A C 1
ATOM 1799 O O . GLY A 1 237 ? 67.050 -24.743 -64.724 1.00 47.84 237 GLY A O 1
ATOM 1800 N N . LYS A 1 238 ? 66.964 -26.841 -65.504 1.00 40.69 238 LYS A N 1
ATOM 1801 C CA . LYS A 1 238 ? 68.350 -26.888 -66.003 1.00 40.69 238 LYS A CA 1
ATOM 1802 C C . LYS A 1 238 ? 68.431 -27.844 -67.193 1.00 40.69 238 LYS A C 1
ATOM 1804 O O . LYS A 1 238 ? 68.544 -29.049 -67.000 1.00 40.69 238 LYS A O 1
ATOM 1809 N N . GLN A 1 239 ? 68.391 -27.298 -68.406 1.00 36.19 239 GLN A N 1
ATOM 1810 C CA . GLN A 1 239 ? 69.015 -27.922 -69.573 1.00 36.19 239 GLN A CA 1
ATOM 1811 C C . GLN A 1 239 ? 70.211 -27.050 -69.996 1.00 36.19 239 GLN A C 1
ATOM 1813 O O . GLN A 1 239 ? 70.076 -25.826 -69.971 1.00 36.19 239 GLN A O 1
ATOM 1818 N N . PRO A 1 240 ? 71.375 -27.647 -70.307 1.00 41.41 240 PRO A N 1
ATOM 1819 C CA . PRO A 1 240 ? 72.563 -26.925 -70.750 1.00 41.41 240 PRO A CA 1
ATOM 1820 C C . PRO A 1 240 ? 72.475 -26.523 -72.231 1.00 41.41 240 PRO A C 1
ATOM 1822 O O . PRO A 1 240 ? 71.846 -27.214 -73.032 1.00 41.41 240 PRO A O 1
ATOM 1825 N N . GLU A 1 241 ? 73.126 -25.404 -72.560 1.00 44.59 241 GLU A N 1
ATOM 1826 C CA . GLU A 1 241 ? 73.424 -24.927 -73.917 1.00 44.59 241 GLU A CA 1
ATOM 1827 C C . GLU A 1 241 ? 74.055 -26.013 -74.796 1.00 44.59 241 GLU A C 1
ATOM 1829 O O . GLU A 1 241 ? 74.905 -26.777 -74.334 1.00 44.59 241 GLU A O 1
ATOM 1834 N N . THR A 1 242 ? 73.742 -26.012 -76.094 1.00 36.25 242 THR A N 1
ATOM 1835 C CA . THR A 1 242 ? 74.722 -26.401 -77.117 1.00 36.25 242 THR A CA 1
ATOM 1836 C C . THR A 1 242 ? 74.502 -25.596 -78.398 1.00 36.25 242 THR A C 1
ATOM 1838 O O . THR A 1 242 ? 73.381 -25.465 -78.888 1.00 36.25 242 THR A O 1
ATOM 1841 N N . GLU A 1 243 ? 75.618 -25.037 -78.859 1.00 41.91 243 GLU A N 1
ATOM 1842 C CA . GLU A 1 243 ? 75.886 -24.209 -80.031 1.00 41.91 243 GLU A CA 1
ATOM 1843 C C . GLU A 1 243 ? 75.280 -24.672 -81.364 1.00 41.91 243 GLU A C 1
ATOM 1845 O O . GLU A 1 243 ? 75.196 -25.854 -81.688 1.00 41.91 243 GLU A O 1
ATOM 1850 N N . THR A 1 244 ? 74.973 -23.672 -82.189 1.00 39.72 244 THR A N 1
ATOM 1851 C CA . THR A 1 244 ? 74.848 -23.734 -83.649 1.00 39.72 244 THR A CA 1
ATOM 1852 C C . THR A 1 244 ? 76.184 -24.029 -84.341 1.00 39.72 244 THR A C 1
ATOM 1854 O O . THR A 1 244 ? 77.167 -23.355 -84.044 1.00 39.72 244 THR A O 1
ATOM 1857 N N . LEU A 1 245 ? 76.185 -24.882 -85.371 1.00 34.69 245 LEU A N 1
ATOM 1858 C CA . LEU A 1 245 ? 77.131 -24.795 -86.495 1.00 34.69 245 LEU A CA 1
ATOM 1859 C C . LEU A 1 245 ? 76.492 -25.339 -87.785 1.00 34.69 245 LEU A C 1
ATOM 1861 O O . LEU A 1 245 ? 75.840 -26.384 -87.772 1.00 34.69 245 LEU A O 1
ATOM 1865 N N . VAL A 1 246 ? 76.686 -24.581 -88.870 1.00 41.44 246 VAL A N 1
ATOM 1866 C CA . VAL A 1 246 ? 76.781 -25.080 -90.252 1.00 41.44 246 VAL A CA 1
ATOM 1867 C C . VAL A 1 246 ? 78.174 -25.656 -90.431 1.00 41.44 246 VAL A C 1
ATOM 1869 O O . VAL A 1 246 ? 79.119 -24.943 -90.035 1.00 41.44 246 VAL A O 1
#

Radius of gyration: 37.14 Å; Cα contacts (8 Å, |Δi|>4): 400; chains: 1; bounding box: 103×46×110 Å

Secondary structure (DSSP, 8-state):
--HHHHHHHHHHHHHHHHHHHHTTSSTTSS---SS----EEEEPPPEEETTEEEEEEEEEEEETT----EEEEEEEEESSTT--GGGEEEEEEEEEEEEEEEGGGTEEEEEEEEEEEEE-HHHHTTSEESS-PPTT-EEEGGG--EE-TTS--TTHHHHHHTT-EEEEEEEE-SSEEEEEETTEEEEEEEEE-TTEEPPPPPP--------HHHHHHHHHHHHHHHHHHHHHHHTT----------

Foldseek 3Di:
DVVVVVVVVVVVVVVVVVVVVVVPVVVPDDDPDQFAFPAAKWKFDWAFDPQKIKIWMKGQADAGSDAGFKIKIKIWIFNGRHPDPVRTAKIKIWIWGFPDAPPVQQKTWIAGAFIKMAGAPVNCVQKDWPDDDDHRDIDTLVPTDIAGPVRDRPCVVRVVSHGPIFIWHWDDDNFWIWIAGPNDTTIIGGPTNPNYDYDPDPDPDPPPPPCVVVVVVVVVVVVVVVVVVCVVVVVPPDDDDDDDDD

Organism: Blastocystis sp. subtype 1 (strain ATCC 50177 / NandII) (NCBI:txid478820)

Nearest PDB structures (foldseek):
  8e0r-assembly2_B  TM=5.534E-01  e=8.992E-04  Mus musculus
  4ghb-assembly1_B  TM=3.067E-01  e=3.649E-02  Bacteroides uniformis ATCC 8492
  7dmx-assembly4_D  TM=2.283E-01  e=4.953E-01  Aequorea victoria
  7dna-assembly2_B  TM=1.682E-01  e=2.265E-01  Aequorea victoria
  6sj7-assembly1_A  TM=1.941E-01  e=1.334E+00  Homo sapiens

pLDDT: mean 76.22, std 21.25, range [34.44, 97.5]